Protein AF-0000000069553381 (afdb_homodimer)

Radius of gyration: 16.58 Å; Cα contacts (8 Å, |Δi|>4): 163; chains: 2; bounding box: 38×46×50 Å

Structure (mmCIF, N/CA/C/O backbone):
data_AF-0000000069553381-model_v1
#
loop_
_entity.id
_entity.type
_entity.pdbx_description
1 polymer 'Uncharacterized protein'
#
loop_
_atom_site.group_PDB
_atom_site.id
_atom_site.type_symbol
_atom_site.label_atom_id
_atom_site.label_alt_id
_atom_site.label_comp_id
_atom_site.label_asym_id
_atom_site.label_entity_id
_atom_site.label_seq_id
_atom_site.pdbx_PDB_ins_code
_atom_site.Cartn_x
_atom_site.Cartn_y
_atom_site.Cartn_z
_atom_site.occupancy
_atom_site.B_iso_or_equiv
_atom_site.auth_seq_id
_atom_site.auth_comp_id
_atom_site.auth_asym_id
_atom_site.auth_atom_id
_atom_site.pdbx_PDB_model_num
ATOM 1 N N . MET A 1 1 ? -12.586 -3.566 2.92 1 77.94 1 MET A N 1
ATOM 2 C CA . MET A 1 1 ? -12.211 -2.396 3.713 1 77.94 1 MET A CA 1
ATOM 3 C C . MET A 1 1 ? -10.711 -2.359 3.957 1 77.94 1 MET A C 1
ATOM 5 O O . MET A 1 1 ? -10.078 -3.402 4.113 1 77.94 1 MET A O 1
ATOM 9 N N . PHE A 1 2 ? -10.125 -1.069 3.791 1 88.5 2 PHE A N 1
ATOM 10 C CA . PHE A 1 2 ? -8.703 -0.924 4.074 1 88.5 2 PHE A CA 1
ATOM 11 C C . PHE A 1 2 ? -8.484 -0.334 5.461 1 88.5 2 PHE A C 1
ATOM 13 O O . PHE A 1 2 ? -9.109 0.667 5.82 1 88.5 2 PHE A O 1
ATOM 20 N N . THR A 1 3 ? -7.699 -0.969 6.285 1 87.69 3 THR A N 1
ATOM 21 C CA . THR A 1 3 ? -7.379 -0.487 7.621 1 87.69 3 THR A CA 1
ATOM 22 C C . THR A 1 3 ? -6.422 0.702 7.551 1 87.69 3 THR A C 1
ATOM 24 O O . THR A 1 3 ? -5.855 0.988 6.496 1 87.69 3 THR A O 1
ATOM 27 N N . LYS A 1 4 ? -6.25 1.366 8.688 1 89.25 4 LYS A N 1
ATOM 28 C CA . LYS A 1 4 ? -5.25 2.428 8.781 1 89.25 4 LYS A CA 1
ATOM 29 C C . LYS A 1 4 ? -3.859 1.9 8.445 1 89.25 4 LYS A C 1
ATOM 31 O O . LYS A 1 4 ? -3.072 2.584 7.785 1 89.25 4 LYS A O 1
ATOM 36 N N . GLY A 1 5 ? -3.623 0.657 8.961 1 90.25 5 GLY A N 1
ATOM 37 C CA . GLY A 1 5 ? -2.338 0.04 8.664 1 90.25 5 GLY A CA 1
ATOM 38 C C . GLY A 1 5 ? -2.104 -0.171 7.184 1 90.25 5 GLY A C 1
ATOM 39 O O . GLY A 1 5 ? -0.996 0.044 6.688 1 90.25 5 GLY A O 1
ATOM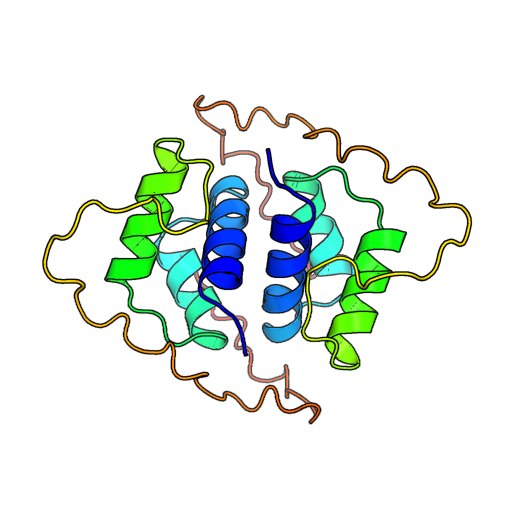 40 N N . ASN A 1 6 ? -3.158 -0.551 6.488 1 91.94 6 ASN A N 1
ATOM 41 C CA . ASN A 1 6 ? -3.062 -0.714 5.043 1 91.94 6 ASN A CA 1
ATOM 42 C C . ASN A 1 6 ? -2.736 0.605 4.352 1 91.94 6 ASN A C 1
ATOM 44 O O . ASN A 1 6 ? -1.869 0.655 3.477 1 91.94 6 ASN A O 1
ATOM 48 N N . GLN A 1 7 ? -3.471 1.578 4.766 1 94.19 7 GLN A N 1
ATOM 49 C CA . GLN A 1 7 ? -3.314 2.889 4.145 1 94.19 7 GLN A CA 1
ATOM 50 C C . GLN A 1 7 ? -1.919 3.453 4.391 1 94.19 7 GLN A C 1
ATOM 52 O O . GLN A 1 7 ? -1.271 3.947 3.467 1 94.19 7 GLN A O 1
ATOM 57 N N . ARG A 1 8 ? -1.507 3.32 5.613 1 94.69 8 ARG A N 1
ATOM 58 C CA . ARG A 1 8 ? -0.188 3.836 5.965 1 94.69 8 ARG A CA 1
ATOM 59 C C . ARG A 1 8 ? 0.912 3.066 5.242 1 94.69 8 ARG A C 1
ATOM 61 O O . ARG A 1 8 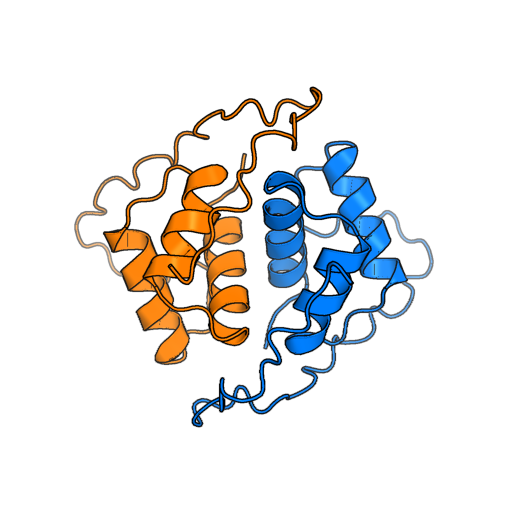? 1.904 3.652 4.805 1 94.69 8 ARG A O 1
ATOM 68 N N . SER A 1 9 ? 0.735 1.768 5.16 1 94 9 SER A N 1
ATOM 69 C CA . SER A 1 9 ? 1.688 0.951 4.418 1 94 9 SER A CA 1
ATOM 70 C C . SER A 1 9 ? 1.748 1.369 2.951 1 94 9 SER A C 1
ATOM 72 O O . SER A 1 9 ? 2.83 1.452 2.367 1 94 9 SER A O 1
ATOM 74 N N . TRP A 1 10 ? 0.612 1.633 2.396 1 95.94 10 TRP A N 1
ATOM 75 C CA . TRP A 1 10 ? 0.54 2.076 1.009 1 95.94 10 TRP A CA 1
ATOM 76 C C . TRP A 1 10 ? 1.254 3.412 0.826 1 95.94 10 TRP A C 1
ATOM 78 O O . TRP A 1 10 ? 2.09 3.559 -0.07 1 95.94 10 TRP A O 1
ATOM 88 N N . ILE A 1 11 ? 1.019 4.344 1.692 1 97.06 11 ILE A N 1
ATOM 89 C CA . ILE A 1 11 ? 1.658 5.652 1.634 1 97.06 11 ILE A CA 1
ATOM 90 C C . ILE A 1 11 ? 3.172 5.496 1.743 1 97.06 11 ILE A C 1
ATOM 92 O O . ILE A 1 11 ? 3.926 6.137 1.008 1 97.06 11 ILE A O 1
ATOM 96 N N . LYS A 1 12 ? 3.574 4.637 2.605 1 95.88 12 LYS A N 1
ATOM 97 C CA . LYS A 1 12 ? 4.996 4.414 2.84 1 95.88 12 LYS A CA 1
ATOM 98 C C . LYS A 1 12 ? 5.707 3.998 1.556 1 95.88 12 LYS A C 1
ATOM 100 O O . LYS A 1 12 ? 6.762 4.535 1.221 1 95.88 12 LYS A O 1
ATOM 105 N N . ILE A 1 13 ? 5.09 3.131 0.841 1 95 13 ILE A N 1
ATOM 106 C CA . ILE A 1 13 ? 5.699 2.627 -0.384 1 95 13 ILE A CA 1
ATOM 107 C C . ILE A 1 13 ? 5.594 3.68 -1.484 1 95 13 ILE A C 1
ATOM 109 O O . ILE A 1 13 ? 6.539 3.881 -2.252 1 95 13 ILE A O 1
ATOM 113 N N . GLU A 1 14 ? 4.484 4.387 -1.589 1 96.06 14 GLU A N 1
ATOM 114 C CA . GLU A 1 14 ? 4.316 5.414 -2.613 1 96.06 14 GLU A CA 1
ATOM 115 C C . GLU A 1 14 ? 5.332 6.535 -2.443 1 96.06 14 GLU A C 1
ATOM 117 O O . GLU A 1 14 ? 5.844 7.074 -3.43 1 96.06 14 GLU A O 1
ATOM 122 N N . VAL A 1 15 ? 5.605 6.871 -1.215 1 94.75 15 VAL A N 1
ATOM 123 C CA . VAL A 1 15 ? 6.605 7.898 -0.945 1 94.75 15 VAL A CA 1
ATOM 124 C C . VAL A 1 15 ? 7.98 7.406 -1.392 1 94.75 15 VAL A C 1
ATOM 126 O O . VAL A 1 15 ? 8.758 8.164 -1.982 1 94.75 15 VAL A O 1
ATOM 129 N N . ALA A 1 16 ? 8.195 6.168 -1.126 1 92.12 16 ALA A N 1
ATOM 130 C CA . ALA A 1 16 ? 9.461 5.578 -1.569 1 92.12 16 ALA A CA 1
ATOM 131 C C . ALA A 1 16 ? 9.539 5.527 -3.092 1 92.12 16 ALA A C 1
ATOM 133 O O . ALA A 1 16 ? 10.625 5.539 -3.666 1 92.12 16 ALA A O 1
ATOM 134 N N . LEU A 1 17 ? 8.438 5.488 -3.764 1 90.81 17 LEU A N 1
ATOM 135 C CA . LEU A 1 17 ? 8.352 5.492 -5.219 1 90.81 17 LEU A CA 1
ATOM 136 C C . LEU A 1 17 ? 8.328 6.922 -5.758 1 90.81 17 LEU A C 1
ATOM 138 O O . LEU A 1 17 ? 8.031 7.141 -6.934 1 90.81 17 LEU A O 1
ATOM 142 N N . CYS A 1 18 ? 8.5 7.93 -4.906 1 89.31 18 CYS A N 1
ATOM 143 C CA . CYS A 1 18 ? 8.758 9.328 -5.23 1 89.31 18 CYS A CA 1
ATOM 144 C C . CYS A 1 18 ? 7.457 10.062 -5.551 1 89.31 18 CYS A C 1
ATOM 146 O O . CYS A 1 18 ? 7.457 11.023 -6.32 1 89.31 18 CYS A O 1
ATOM 148 N N . LYS A 1 19 ? 6.383 9.523 -5.09 1 93.06 19 LYS A N 1
ATOM 149 C CA . LYS A 1 19 ? 5.137 10.273 -5.246 1 93.06 19 LYS A CA 1
ATOM 150 C C . LYS A 1 19 ? 5.051 11.406 -4.23 1 93.06 19 LYS A C 1
ATOM 152 O O . LYS A 1 19 ? 5.418 11.234 -3.066 1 93.06 19 LYS A O 1
ATOM 157 N N . ASN A 1 20 ? 4.551 12.547 -4.707 1 92.88 20 ASN A N 1
ATOM 158 C CA . ASN A 1 20 ? 4.371 13.664 -3.787 1 92.88 20 ASN A CA 1
ATOM 159 C C . ASN A 1 20 ? 3.029 13.586 -3.062 1 92.88 20 ASN A C 1
ATOM 161 O O . ASN A 1 20 ? 2.234 12.68 -3.316 1 92.88 20 ASN A O 1
ATOM 165 N N . THR A 1 21 ? 2.816 14.492 -2.143 1 95.75 21 THR A N 1
ATOM 166 C CA . THR A 1 21 ? 1.652 14.461 -1.266 1 95.75 21 THR A CA 1
ATOM 167 C C . THR A 1 21 ? 0.362 14.531 -2.076 1 95.75 21 THR A C 1
ATOM 169 O O . THR A 1 21 ? -0.572 13.758 -1.837 1 95.75 21 THR A O 1
ATOM 172 N N . SER A 1 22 ? 0.295 15.422 -3.045 1 95.25 22 SER A N 1
ATOM 173 C CA . SER A 1 22 ? -0.916 15.594 -3.842 1 95.25 22 SER A CA 1
ATOM 174 C C . SER A 1 22 ? -1.208 14.359 -4.676 1 95.25 22 SER A C 1
ATOM 176 O O . SER A 1 22 ? -2.361 13.93 -4.785 1 95.25 22 SER A O 1
ATOM 178 N N . GLU A 1 23 ? -0.219 13.758 -5.277 1 92.88 23 GLU A N 1
ATOM 179 C CA . GLU A 1 23 ? -0.372 12.523 -6.051 1 92.88 23 GLU A CA 1
ATOM 180 C C . GLU A 1 23 ? -0.88 11.383 -5.172 1 92.88 23 GLU A C 1
ATOM 182 O O . GLU A 1 23 ? -1.793 10.656 -5.562 1 92.88 23 GLU A O 1
ATOM 187 N N . CYS A 1 24 ? -0.331 11.273 -3.984 1 95.81 24 CYS A N 1
ATOM 188 C CA . CYS A 1 24 ? -0.779 10.25 -3.049 1 95.81 24 CYS A CA 1
ATOM 189 C C . CYS A 1 24 ? -2.24 10.461 -2.672 1 95.81 24 CYS A C 1
ATOM 191 O O . CYS A 1 24 ? -3.027 9.508 -2.668 1 95.81 24 CYS A O 1
ATOM 193 N N . TYR A 1 25 ? -2.584 11.742 -2.453 1 95.12 25 TYR A N 1
ATOM 194 C CA . TYR A 1 25 ? -3.936 12.039 -1.988 1 95.12 25 TYR A CA 1
ATOM 195 C C . TYR A 1 25 ? -4.965 11.703 -3.059 1 95.12 25 TYR A C 1
ATOM 197 O O . TYR A 1 25 ? -5.957 11.023 -2.785 1 95.12 25 TYR A O 1
ATOM 205 N N . TYR A 1 26 ? -4.738 12.086 -4.242 1 93.5 26 TYR A N 1
ATOM 206 C CA . TYR A 1 26 ? -5.707 11.898 -5.316 1 93.5 26 TYR A CA 1
ATOM 207 C C . TYR A 1 26 ? -5.852 10.422 -5.668 1 93.5 26 TYR A C 1
ATOM 209 O O . TYR A 1 26 ? -6.945 9.961 -6.012 1 93.5 26 TYR A O 1
ATOM 217 N N . ALA A 1 27 ? -4.797 9.703 -5.527 1 92.38 27 ALA A N 1
ATOM 218 C CA . ALA A 1 27 ? -4.867 8.273 -5.812 1 92.38 27 ALA A CA 1
ATOM 219 C C . ALA A 1 27 ? -5.586 7.523 -4.695 1 92.38 27 ALA A C 1
ATOM 221 O O . ALA A 1 27 ? -6.516 6.754 -4.949 1 92.38 27 ALA A O 1
ATOM 222 N N . LEU A 1 28 ? -5.172 7.785 -3.459 1 94.56 28 LEU A N 1
ATOM 223 C CA . LEU A 1 28 ? -5.691 7.039 -2.318 1 94.56 28 LEU A CA 1
ATOM 224 C C . LEU A 1 28 ? -7.16 7.363 -2.078 1 94.56 28 LEU A C 1
ATOM 226 O O . LEU A 1 28 ? -7.93 6.504 -1.641 1 94.56 28 LEU A O 1
ATOM 230 N N . ARG A 1 29 ? -7.609 8.57 -2.402 1 92.5 29 ARG A N 1
ATOM 231 C CA . ARG A 1 29 ? -8.977 9 -2.15 1 92.5 29 ARG A CA 1
ATOM 232 C C . ARG A 1 29 ? -9.969 8.203 -2.99 1 92.5 29 ARG A C 1
ATOM 234 O O . ARG A 1 29 ? -11.164 8.164 -2.684 1 92.5 29 ARG A O 1
ATOM 241 N N . GLU A 1 30 ? -9.469 7.582 -4.074 1 89 30 GLU A N 1
ATOM 242 C CA . GLU A 1 30 ? -10.328 6.754 -4.91 1 89 30 GLU A CA 1
ATOM 243 C C . GLU A 1 30 ? -10.711 5.457 -4.203 1 89 30 GLU A C 1
ATOM 245 O O . GLU A 1 30 ? -11.711 4.82 -4.551 1 89 30 GLU A O 1
ATOM 250 N N . ALA A 1 31 ? -9.906 5.121 -3.225 1 90.75 31 ALA A N 1
ATOM 251 C CA . ALA A 1 31 ? -10.109 3.836 -2.562 1 90.75 31 ALA A CA 1
ATOM 252 C C . ALA A 1 31 ? -10.461 4.027 -1.089 1 90.75 31 ALA A C 1
ATOM 254 O O . ALA A 1 31 ? -11.094 3.162 -0.477 1 90.75 31 ALA A O 1
ATOM 255 N N . CYS A 1 32 ? -10.07 5.168 -0.559 1 91.06 32 CYS A N 1
ATOM 256 C CA . CYS A 1 32 ? -10.219 5.379 0.877 1 91.06 32 CYS A CA 1
ATOM 257 C C . CYS A 1 32 ? -10.75 6.777 1.174 1 91.06 32 CYS A C 1
ATOM 259 O O . CYS A 1 32 ? -10.508 7.711 0.408 1 91.06 32 CYS A O 1
ATOM 261 N N . ALA A 1 33 ? -11.469 6.918 2.266 1 89.5 33 ALA A N 1
ATOM 262 C CA . ALA A 1 33 ? -11.906 8.211 2.777 1 89.5 33 ALA A CA 1
ATOM 263 C C . ALA A 1 33 ? -10.898 8.781 3.773 1 89.5 33 ALA A C 1
ATOM 265 O O . ALA A 1 33 ? -11.047 8.602 4.984 1 89.5 33 ALA A O 1
ATOM 266 N N . LEU A 1 34 ? -9.859 9.141 3.35 1 91.12 34 LEU A N 1
ATOM 267 C CA . LEU A 1 34 ? -8.82 9.711 4.195 1 91.12 34 LEU A CA 1
ATOM 268 C C . LEU A 1 34 ? -8.703 11.219 3.979 1 91.12 34 LEU A C 1
ATOM 270 O O . LEU A 1 34 ? -8.758 11.688 2.84 1 91.12 34 LEU A O 1
ATOM 274 N N . LEU A 1 35 ? -8.516 11.867 5.062 1 92.75 35 LEU A N 1
ATOM 275 C CA . LEU A 1 35 ? -8.352 13.312 4.992 1 92.75 35 LEU A CA 1
ATOM 276 C C . LEU A 1 35 ? -6.961 13.672 4.465 1 92.75 35 LEU A C 1
ATOM 278 O O . LEU A 1 35 ? -5.977 13.008 4.789 1 92.75 35 LEU A O 1
ATOM 282 N N . TYR A 1 36 ? -6.941 14.797 3.725 1 92.62 36 TYR A N 1
ATOM 283 C CA . TYR A 1 36 ? -5.68 15.281 3.174 1 92.62 36 TYR A CA 1
ATOM 284 C C . TYR A 1 36 ? -4.66 15.523 4.277 1 92.62 36 TYR A C 1
ATOM 286 O O . TYR A 1 36 ? -3.492 15.148 4.145 1 92.62 36 TYR A O 1
ATOM 294 N N . ARG A 1 37 ? -5.105 16.094 5.348 1 93.88 37 ARG A N 1
ATOM 295 C CA . ARG A 1 37 ? -4.191 16.422 6.438 1 93.88 37 ARG A CA 1
ATOM 296 C C . ARG A 1 37 ? -3.564 15.172 7.031 1 93.88 37 ARG A C 1
ATOM 298 O O . ARG A 1 37 ? -2.389 15.172 7.402 1 93.88 37 ARG A O 1
ATOM 305 N N . THR A 1 38 ? -4.355 14.18 7.219 1 93.5 38 THR A N 1
ATOM 306 C CA . THR A 1 38 ? -3.863 12.922 7.758 1 93.5 38 THR A CA 1
ATOM 307 C C . THR A 1 38 ? -2.85 12.281 6.812 1 93.5 38 THR A C 1
ATOM 309 O O . THR A 1 38 ? -1.79 11.828 7.246 1 93.5 38 THR A O 1
ATOM 312 N N . LEU A 1 39 ? -3.227 12.289 5.508 1 95.94 39 LEU A N 1
ATOM 313 C CA . LEU A 1 39 ? -2.305 11.758 4.508 1 95.94 39 LEU A CA 1
ATOM 314 C C . LEU A 1 39 ? -0.989 12.531 4.52 1 95.94 39 LEU A C 1
ATOM 316 O O . LEU A 1 39 ? 0.088 11.93 4.555 1 95.94 39 LEU A O 1
ATOM 320 N N . ALA A 1 40 ? -1.069 13.891 4.531 1 96.81 40 ALA A N 1
ATOM 321 C CA . ALA A 1 40 ? 0.115 14.742 4.508 1 96.81 40 ALA A CA 1
ATOM 322 C C . ALA A 1 40 ? 1.012 14.477 5.711 1 96.81 40 ALA A C 1
ATOM 324 O O . ALA A 1 40 ? 2.24 14.5 5.598 1 96.81 40 ALA A O 1
ATOM 325 N N . ARG A 1 41 ? 0.402 14.234 6.801 1 93.5 41 ARG A N 1
ATOM 326 C CA . ARG A 1 41 ? 1.152 13.938 8.016 1 93.5 41 ARG A CA 1
ATOM 327 C C . ARG A 1 41 ? 1.987 12.672 7.848 1 93.5 41 ARG A C 1
ATOM 329 O O . ARG A 1 41 ? 3.156 12.641 8.234 1 93.5 41 ARG A O 1
ATOM 336 N N . TRP A 1 42 ? 1.395 11.656 7.285 1 94.5 42 TRP A N 1
ATOM 337 C CA . TRP A 1 42 ? 2.105 10.398 7.121 1 94.5 42 TRP A CA 1
ATOM 338 C C . TRP A 1 42 ? 3.193 10.516 6.059 1 94.5 42 TRP A C 1
ATOM 340 O O . TRP A 1 42 ? 4.273 9.938 6.199 1 94.5 42 TRP A O 1
ATOM 350 N N . VAL A 1 43 ? 2.947 11.25 4.93 1 94.38 43 VAL A N 1
ATOM 351 C CA . VAL A 1 43 ? 3.98 11.508 3.932 1 94.38 43 VAL A CA 1
ATOM 352 C C . VAL A 1 43 ? 5.188 12.164 4.598 1 94.38 43 VAL A C 1
ATOM 354 O O . VAL A 1 43 ? 6.324 11.719 4.414 1 94.38 43 VAL A O 1
ATOM 357 N N . LYS A 1 44 ? 4.91 13.188 5.395 1 94.38 44 LYS A N 1
ATOM 358 C CA . LYS A 1 44 ? 5.996 13.867 6.105 1 94.38 44 LYS A CA 1
ATOM 359 C C . LYS A 1 44 ? 6.723 12.898 7.035 1 94.38 44 LYS A C 1
ATOM 361 O O . LYS A 1 44 ? 7.957 12.898 7.094 1 94.38 44 LYS A O 1
ATOM 366 N N . ALA A 1 45 ? 5.957 12.086 7.75 1 93 45 ALA A N 1
ATOM 367 C CA . ALA A 1 45 ? 6.539 11.133 8.695 1 93 45 ALA A CA 1
ATOM 368 C C . ALA A 1 45 ? 7.461 10.148 7.977 1 93 45 ALA A C 1
ATOM 370 O O . ALA A 1 45 ? 8.547 9.836 8.469 1 93 45 ALA A O 1
ATOM 371 N N . PHE A 1 46 ? 7.09 9.695 6.832 1 92.81 46 PHE A N 1
ATOM 372 C CA . PHE A 1 46 ? 7.891 8.703 6.129 1 92.81 46 PHE A CA 1
ATOM 373 C C . PHE A 1 46 ? 9.078 9.352 5.43 1 92.81 46 PHE A C 1
ATOM 375 O O . PHE A 1 46 ? 10.141 8.742 5.293 1 92.81 46 PHE A O 1
ATOM 382 N N . ILE A 1 47 ? 8.961 10.602 5.039 1 89.56 47 ILE A N 1
ATOM 383 C CA . ILE A 1 47 ? 10.078 11.336 4.457 1 89.56 47 ILE A CA 1
ATOM 384 C C . ILE A 1 47 ? 11.156 11.555 5.512 1 89.56 47 ILE A C 1
ATOM 386 O O . ILE A 1 47 ? 12.352 11.406 5.223 1 89.56 47 ILE A O 1
ATOM 390 N N . VAL A 1 48 ? 10.703 11.828 6.707 1 89.69 48 VAL A N 1
ATOM 391 C CA . VAL A 1 48 ? 11.656 12.102 7.777 1 89.69 48 VAL A CA 1
ATOM 392 C C . VAL A 1 48 ? 12.242 10.789 8.289 1 89.69 48 VAL A C 1
ATOM 394 O O . VAL A 1 48 ? 13.312 10.781 8.914 1 89.69 48 VAL A O 1
ATOM 397 N N . GLY A 1 49 ? 11.555 9.656 8.039 1 84.94 49 GLY A N 1
ATOM 398 C CA . GLY A 1 49 ? 12.219 8.383 8.289 1 84.94 49 GLY A CA 1
ATOM 399 C C . GLY A 1 49 ? 11.461 7.504 9.266 1 84.94 49 GLY A C 1
ATOM 400 O O . GLY A 1 49 ? 12.031 6.586 9.859 1 84.94 49 GLY A O 1
ATOM 401 N N . ARG A 1 50 ? 10.234 7.844 9.57 1 82.88 50 ARG A N 1
ATOM 402 C CA . ARG A 1 50 ? 9.445 6.949 10.406 1 82.88 50 ARG A CA 1
ATOM 403 C C . ARG A 1 50 ? 9.273 5.586 9.742 1 82.88 50 ARG A C 1
ATOM 405 O O . ARG A 1 50 ? 8.93 5.5 8.562 1 82.88 50 ARG A O 1
ATOM 412 N N . ASN A 1 51 ? 9.445 4.484 10.438 1 78.12 51 ASN A N 1
ATOM 413 C CA . ASN A 1 51 ? 9.422 3.145 9.859 1 78.12 51 ASN A CA 1
ATOM 414 C C . ASN A 1 51 ? 8.188 2.363 10.289 1 78.12 51 ASN A C 1
ATOM 416 O O . ASN A 1 51 ? 7.812 1.383 9.641 1 78.12 51 ASN A O 1
ATOM 420 N N . GLU A 1 52 ? 7.578 2.871 11.391 1 80.06 52 GLU A N 1
ATOM 421 C CA . GLU A 1 52 ? 6.414 2.156 11.906 1 80.06 52 GLU A CA 1
ATOM 422 C C . GLU A 1 52 ? 5.125 2.672 11.273 1 80.06 52 GLU A C 1
ATOM 424 O O . GLU A 1 52 ? 4.957 3.879 11.094 1 80.06 52 GLU A O 1
ATOM 429 N N . THR A 1 53 ? 4.402 1.773 10.875 1 76.25 53 THR A N 1
ATOM 430 C CA . THR A 1 53 ? 3.094 2.115 10.328 1 76.25 53 THR A CA 1
ATOM 431 C C . THR A 1 53 ? 2.029 2.084 11.422 1 76.25 53 THR A C 1
ATOM 433 O O . THR A 1 53 ? 0.905 2.547 11.219 1 76.25 53 THR A O 1
ATOM 436 N N . ALA A 1 54 ? 2.488 1.326 12.477 1 67.81 54 ALA A N 1
ATOM 437 C CA . ALA A 1 54 ? 1.548 1.221 13.586 1 67.81 54 ALA A CA 1
ATOM 438 C C . ALA A 1 54 ? 1.486 2.523 14.383 1 67.81 54 ALA A C 1
ATOM 440 O O . ALA A 1 54 ? 2.414 3.334 14.328 1 67.81 54 ALA A O 1
ATOM 441 N N . ASP A 1 55 ? 0.257 2.779 14.883 1 59.56 55 ASP A N 1
ATOM 442 C CA . ASP A 1 55 ? 0.102 3.957 15.734 1 59.56 55 ASP A CA 1
ATOM 443 C C . ASP A 1 55 ? 1.148 3.975 16.844 1 59.56 55 ASP A C 1
ATOM 445 O O . ASP A 1 55 ? 1.478 2.93 17.406 1 59.56 55 ASP A O 1
ATOM 449 N N . SER A 1 56 ? 2.129 4.629 16.688 1 51.59 56 SER A N 1
ATOM 450 C CA . SER A 1 56 ? 3.006 4.762 17.844 1 51.59 56 SER A CA 1
ATOM 451 C C . SER A 1 56 ? 2.201 4.844 19.141 1 51.59 56 SER A C 1
ATOM 453 O O . SER A 1 56 ? 1.046 5.27 19.125 1 51.59 56 SER A O 1
ATOM 455 N N . HIS A 1 57 ? 2.676 4.023 20.203 1 46.5 57 HIS A N 1
ATOM 456 C CA . HIS A 1 57 ? 2.156 4.305 21.547 1 46.5 57 HIS A CA 1
ATOM 457 C C . HIS A 1 57 ? 1.984 5.801 21.766 1 46.5 57 HIS A C 1
ATOM 459 O O . HIS A 1 57 ? 2.969 6.543 21.828 1 46.5 57 HIS A O 1
ATOM 465 N N . ARG A 1 58 ? 1.184 6.445 20.922 1 43.81 58 ARG A N 1
ATOM 466 C CA . ARG A 1 58 ? 0.99 7.84 21.297 1 43.81 58 ARG A CA 1
ATOM 467 C C . ARG A 1 58 ? 0.795 7.98 22.812 1 43.81 58 ARG A C 1
ATOM 469 O O . ARG A 1 58 ? 0.28 7.07 23.453 1 43.81 58 ARG A O 1
ATOM 476 N N . ILE A 1 59 ? 1.549 8.562 23.531 1 40.81 59 ILE A N 1
ATOM 477 C CA . ILE A 1 59 ? 1.101 9.188 24.781 1 40.81 59 ILE A CA 1
ATOM 478 C C . ILE A 1 59 ? -0.256 9.852 24.562 1 40.81 59 ILE A C 1
ATOM 480 O O . ILE A 1 59 ? -0.537 10.367 23.469 1 40.81 59 ILE A O 1
ATOM 484 N N . SER A 1 60 ? -1.395 9.914 25.531 1 37.5 60 SER A N 1
ATOM 485 C CA . SER A 1 60 ? -2.771 10.297 25.828 1 37.5 60 SER A CA 1
ATOM 486 C C . SER A 1 60 ? -3.111 11.656 25.203 1 37.5 60 SER A C 1
ATOM 488 O O . SER A 1 60 ? -4.035 12.336 25.656 1 37.5 60 SER A O 1
ATOM 490 N N . ARG A 1 61 ? -2.504 12.516 24.422 1 42.66 61 ARG A N 1
ATOM 491 C CA . ARG A 1 61 ? -3.396 13.648 24.203 1 42.66 61 ARG A CA 1
ATOM 492 C C . ARG A 1 61 ? -4.711 13.195 23.578 1 42.66 61 ARG A C 1
ATOM 494 O O . ARG A 1 61 ? -4.777 12.125 22.969 1 42.66 61 ARG A O 1
ATOM 501 N N . PRO A 1 62 ? -5.855 14.234 23.5 1 41.41 62 PRO A N 1
ATOM 502 C CA . PRO A 1 62 ? -7.215 13.914 23.078 1 41.41 62 PRO A CA 1
ATOM 503 C C . PRO A 1 62 ? -7.258 13.297 21.672 1 41.41 62 PRO A C 1
ATOM 505 O O . PRO A 1 62 ? -6.531 13.734 20.781 1 41.41 62 PRO A O 1
ATOM 508 N N . SER A 1 63 ? -7.227 12.086 21.594 1 42.72 63 SER A N 1
ATOM 509 C CA . SER A 1 63 ? -7.379 11.32 20.359 1 42.72 63 SER A CA 1
ATOM 510 C C . SER A 1 63 ? -8.383 11.977 19.422 1 42.72 63 SER A C 1
ATOM 512 O O . SER A 1 63 ? -9.516 12.258 19.812 1 42.72 63 SER A O 1
ATOM 514 N N . ILE A 1 64 ? -8.008 12.938 18.656 1 37.88 64 ILE A N 1
ATOM 515 C CA . ILE A 1 64 ? -9.016 13.305 17.672 1 37.88 64 ILE A CA 1
ATOM 516 C C . ILE A 1 64 ? -9.633 12.047 17.062 1 37.88 64 ILE A C 1
ATOM 518 O O . ILE A 1 64 ? -8.922 11.094 16.75 1 37.88 64 ILE A O 1
ATOM 522 N N . PRO A 1 65 ? -10.969 11.914 17.234 1 39.53 65 PRO A N 1
ATOM 523 C CA . PRO A 1 65 ? -11.672 10.734 16.719 1 39.53 65 PRO A CA 1
ATOM 524 C C . PRO A 1 65 ? -11.172 10.305 15.344 1 39.53 65 PRO A C 1
ATOM 526 O O . PRO A 1 65 ? -10.969 11.148 14.469 1 39.53 65 PRO A O 1
ATOM 529 N N . GLN A 1 66 ? -10.25 9.406 15.289 1 40.22 66 GLN A N 1
ATOM 530 C CA . GLN A 1 66 ? -9.938 8.789 14 1 40.22 66 GLN A CA 1
ATOM 531 C C . GLN A 1 66 ? -11.195 8.555 13.18 1 40.22 66 GLN A C 1
ATOM 533 O O . GLN A 1 66 ? -12.156 7.941 13.656 1 40.22 66 GLN A O 1
ATOM 538 N N . HIS A 1 67 ? -11.656 9.555 12.453 1 41.16 67 HIS A N 1
ATOM 539 C CA . HIS A 1 67 ? -12.805 9.297 11.594 1 41.16 67 HIS A CA 1
ATOM 540 C C . HIS A 1 67 ? -12.68 7.945 10.898 1 41.16 67 HIS A C 1
ATOM 542 O O . HIS A 1 67 ? -11.578 7.539 10.516 1 41.16 67 HIS A O 1
ATOM 548 N N . GLN A 1 68 ? -13.438 7.062 11.406 1 41.16 68 GLN A N 1
ATOM 549 C CA . GLN A 1 68 ? -13.586 5.789 10.703 1 41.16 68 GLN A CA 1
ATOM 550 C C . GLN A 1 68 ? -13.547 5.984 9.195 1 41.16 68 GLN A C 1
ATOM 552 O O . GLN A 1 68 ? -14.234 6.852 8.656 1 41.16 68 GLN A O 1
ATOM 557 N N . ILE A 1 69 ? -12.367 5.82 8.586 1 41.25 69 ILE A N 1
ATOM 558 C CA . ILE A 1 69 ? -12.266 5.801 7.133 1 41.25 69 ILE A CA 1
ATOM 559 C C . ILE A 1 69 ? -13.492 5.121 6.539 1 41.25 69 ILE A C 1
ATOM 561 O O . ILE A 1 69 ? -13.758 3.949 6.816 1 41.25 69 ILE A O 1
ATOM 565 N N . HIS A 1 70 ? -14.617 5.84 6.555 1 41.28 70 HIS A N 1
ATOM 566 C CA . HIS A 1 70 ? -15.734 5.285 5.797 1 41.28 70 HIS A CA 1
ATOM 567 C C . HIS A 1 70 ? -15.281 4.824 4.414 1 41.28 70 HIS A C 1
ATOM 569 O O . HIS A 1 70 ? -14.445 5.477 3.779 1 41.28 70 HIS A O 1
ATOM 575 N N . ILE A 1 71 ? -15.203 3.5 4.305 1 39.06 71 ILE A N 1
ATOM 576 C CA . ILE A 1 71 ? -15.016 2.869 3.004 1 39.06 71 ILE A CA 1
ATOM 577 C C . ILE A 1 71 ? -15.75 3.666 1.932 1 39.06 71 ILE A C 1
ATOM 579 O O . ILE A 1 71 ? -16.984 3.787 1.974 1 39.06 71 ILE A O 1
ATOM 583 N N . ILE A 1 72 ? -15.328 4.871 1.688 1 43.03 72 ILE A N 1
ATOM 584 C CA . ILE A 1 72 ? -15.984 5.348 0.474 1 43.03 72 ILE A CA 1
ATOM 585 C C . ILE A 1 72 ? -16.234 4.176 -0.474 1 43.03 72 ILE A C 1
ATOM 587 O O . ILE A 1 72 ? -15.281 3.523 -0.923 1 43.03 72 ILE A O 1
ATOM 591 N N . MET A 1 73 ? -17.219 3.4 -0.089 1 36.25 73 MET A N 1
ATOM 592 C CA . MET A 1 73 ? -17.656 2.297 -0.937 1 36.25 73 MET A CA 1
ATOM 593 C C . MET A 1 73 ? -17.531 2.658 -2.412 1 36.25 73 MET A C 1
ATOM 595 O O . MET A 1 73 ? -18.438 3.271 -2.986 1 36.25 73 MET A O 1
ATOM 599 N N . SER A 1 74 ? -16.656 3.422 -2.867 1 37.75 74 SER A N 1
ATOM 600 C CA . SER A 1 74 ? -16.75 3.021 -4.266 1 37.75 74 SER A CA 1
ATOM 601 C C . SER A 1 74 ? -16.875 1.508 -4.402 1 37.75 74 SER A C 1
ATOM 603 O O . SER A 1 74 ? -16.312 0.756 -3.604 1 37.75 74 SER A O 1
ATOM 605 N N . PRO A 1 75 ? -18.047 0.973 -4.781 1 37.03 75 PRO A N 1
ATOM 606 C CA . PRO A 1 75 ? -18.359 -0.46 -4.816 1 37.03 75 PRO A CA 1
ATOM 607 C C . PRO A 1 75 ? -17.109 -1.32 -5.031 1 37.03 75 PRO A C 1
ATOM 609 O O . PRO A 1 75 ? -16.625 -1.431 -6.156 1 37.03 75 PRO A O 1
ATOM 612 N N . PHE A 1 76 ? -16.188 -1.228 -4.371 1 39.59 76 PHE A N 1
ATOM 613 C CA . PHE A 1 76 ? -15.25 -2.342 -4.449 1 39.59 76 PHE A CA 1
ATOM 614 C C . PHE A 1 76 ? -15.938 -3.656 -4.113 1 39.59 76 PHE A C 1
ATOM 616 O O . PHE A 1 76 ? -15.297 -4.598 -3.639 1 39.59 76 PHE A O 1
ATOM 623 N N . HIS A 1 77 ? -17.266 -3.75 -3.943 1 36.06 77 HIS A N 1
ATOM 624 C CA . HIS A 1 77 ? -17.875 -5.066 -3.801 1 36.06 77 HIS A CA 1
ATOM 625 C C . HIS A 1 77 ? -17.094 -6.125 -4.574 1 36.06 77 HIS A C 1
ATOM 627 O O . HIS A 1 77 ? -16.406 -5.809 -5.555 1 36.06 77 HIS A O 1
ATOM 633 N N . THR A 1 78 ? -16.891 -7.371 -4.09 1 39.06 78 THR A N 1
ATOM 634 C CA . THR A 1 78 ? -16.672 -8.492 -5 1 39.06 78 THR A CA 1
ATOM 635 C C . THR A 1 78 ? -17.219 -8.172 -6.387 1 39.06 78 THR A C 1
ATOM 637 O O . THR A 1 78 ? -17.297 -9.047 -7.25 1 39.06 78 THR A O 1
ATOM 640 N N . SER A 1 79 ? -18.203 -7.258 -6.586 1 39.25 79 SER A N 1
ATOM 641 C CA . SER A 1 79 ? -18.734 -6.938 -7.906 1 39.25 79 SER A CA 1
ATOM 642 C C . SER A 1 79 ? -17.688 -6.254 -8.773 1 39.25 79 SER A C 1
ATOM 644 O O . SER A 1 79 ? -16.703 -5.715 -8.258 1 39.25 79 SER A O 1
ATOM 646 N N . SER A 1 80 ? -17.812 -6.16 -10.141 1 43.16 80 SER A N 1
ATOM 647 C CA . SER A 1 80 ? -17.078 -5.676 -11.305 1 43.16 80 SER A CA 1
ATOM 648 C C . SER A 1 80 ? -16.609 -4.238 -11.102 1 43.16 80 SER A C 1
ATOM 650 O O . SER A 1 80 ? -17.422 -3.314 -11.055 1 43.16 80 SER A O 1
ATOM 652 N N . VAL A 1 81 ? -15.844 -3.971 -10.062 1 45.84 81 VAL A N 1
ATOM 653 C CA . VAL A 1 81 ? -15.25 -2.641 -10.109 1 45.84 81 VAL A CA 1
ATOM 654 C C . VAL A 1 81 ? -15.047 -2.223 -11.562 1 45.84 81 VAL A C 1
ATOM 656 O O . VAL A 1 81 ? -14.508 -2.988 -12.367 1 45.84 81 VAL A O 1
ATOM 659 N N . ASP A 1 82 ? -15.914 -1.408 -12.047 1 52.38 82 ASP A N 1
ATOM 660 C CA . ASP A 1 82 ? -15.719 -0.827 -13.367 1 52.38 82 ASP A CA 1
ATOM 661 C C . ASP A 1 82 ? -14.461 0.035 -13.414 1 52.38 82 ASP A C 1
ATOM 663 O O . ASP A 1 82 ? -14.453 1.158 -12.906 1 52.38 82 ASP A O 1
ATOM 667 N N . CYS A 1 83 ? -13.469 -0.673 -13.492 1 53.38 83 CYS A N 1
ATOM 668 C CA . CYS A 1 83 ? -12.195 0.016 -13.672 1 53.38 83 CYS A CA 1
ATOM 669 C C . CYS A 1 83 ? -12.273 1.021 -14.82 1 53.38 83 CYS A C 1
ATOM 671 O O . CYS A 1 83 ? -11.289 1.689 -15.133 1 53.38 83 CYS A O 1
ATOM 673 N N . SER A 1 84 ? -13.414 1.085 -15.422 1 52.94 84 SER A N 1
ATOM 674 C CA . SER A 1 84 ? -13.547 2.045 -16.516 1 52.94 84 SER A CA 1
ATOM 675 C C . SER A 1 84 ? -13.445 3.479 -16 1 52.94 84 SER A C 1
ATOM 677 O O . SER A 1 84 ? -13.07 4.383 -16.75 1 52.94 84 SER A O 1
ATOM 679 N N . GLY A 1 85 ? -13.898 3.676 -14.82 1 44.88 85 GLY A N 1
ATOM 680 C CA . GLY A 1 85 ? -13.969 5.023 -14.273 1 44.88 85 GLY A CA 1
ATO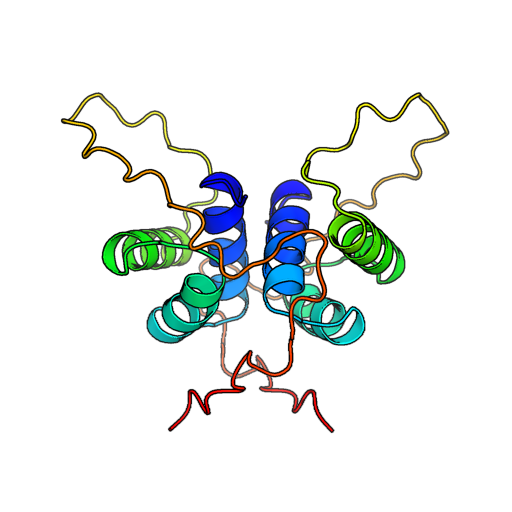M 681 C C . GLY A 1 85 ? -12.68 5.477 -13.617 1 44.88 85 GLY A C 1
ATOM 682 O O . GLY A 1 85 ? -12.594 6.602 -13.117 1 44.88 85 GLY A O 1
ATOM 683 N N . ILE A 1 86 ? -11.945 4.516 -13.25 1 45.12 86 ILE A N 1
ATOM 684 C CA . ILE A 1 86 ? -10.719 5.051 -12.68 1 45.12 86 ILE A CA 1
ATOM 685 C C . ILE A 1 86 ? -10.062 6.016 -13.664 1 45.12 86 ILE A C 1
ATOM 687 O O . ILE A 1 86 ? -9.711 5.629 -14.781 1 45.12 86 ILE A O 1
ATOM 691 N N . ILE A 1 87 ? -10.672 7.148 -13.883 1 37.31 87 ILE A N 1
ATOM 692 C CA . ILE A 1 87 ? -10.164 8.234 -14.719 1 37.31 87 ILE A CA 1
ATOM 693 C C . ILE A 1 87 ? -8.648 8.336 -14.578 1 37.31 87 ILE A C 1
ATOM 695 O O . ILE A 1 87 ? -8.133 8.5 -13.469 1 37.31 87 ILE A O 1
ATOM 699 N N . ARG A 1 88 ? -7.879 7.633 -15.438 1 37.62 88 ARG A N 1
ATOM 700 C CA . ARG A 1 88 ? -6.527 8.133 -15.672 1 37.62 88 ARG A CA 1
ATOM 701 C C . ARG A 1 88 ? -6.477 9.648 -15.539 1 37.62 88 ARG A C 1
ATOM 703 O O . ARG A 1 88 ? -6.828 10.375 -16.469 1 37.62 88 ARG A O 1
ATOM 710 N N . ARG A 1 89 ? -7.047 10.32 -14.555 1 33.56 89 ARG A N 1
ATOM 711 C CA . ARG A 1 89 ? -6.828 11.758 -14.5 1 33.56 89 ARG A CA 1
ATOM 712 C C . ARG A 1 89 ? -5.348 12.102 -14.656 1 33.56 89 ARG A C 1
ATOM 714 O O . ARG A 1 89 ? -4.496 11.453 -14.039 1 33.56 89 ARG A O 1
ATOM 721 N N . SER A 1 90 ? -4.969 12.719 -15.875 1 32.25 90 SER A N 1
ATOM 722 C CA . SER A 1 90 ? -3.732 13.461 -16.109 1 32.25 90 SER A CA 1
ATOM 723 C C . SER A 1 90 ? -3.248 14.125 -14.82 1 32.25 90 SER A C 1
ATOM 725 O O . SER A 1 90 ? -3.883 15.055 -14.32 1 32.25 90 SER A O 1
ATOM 727 N N . TRP A 1 91 ? -2.85 13.586 -13.891 1 32.19 91 TRP A N 1
ATOM 728 C CA . TRP A 1 91 ? -2.215 14.328 -12.805 1 32.19 91 TRP A CA 1
ATOM 729 C C . TRP A 1 91 ? -1.394 15.492 -13.352 1 32.19 91 TRP A C 1
ATOM 731 O O . TRP A 1 91 ? -1.075 16.438 -12.617 1 32.19 91 TRP A O 1
ATOM 741 N N . TYR A 1 92 ? -0.36 15.258 -14.227 1 26.41 92 TYR A N 1
ATOM 742 C CA . TYR A 1 92 ? 0.451 16.422 -14.555 1 26.41 92 TYR A CA 1
ATOM 743 C C . TYR A 1 92 ? -0.385 17.484 -15.25 1 26.41 92 TYR A C 1
ATOM 745 O O . TYR A 1 92 ? 0.153 18.484 -15.75 1 26.41 92 TYR A O 1
ATOM 753 N N . ARG A 1 93 ? -1.641 17.5 -15.156 1 21.83 93 ARG A N 1
ATOM 754 C CA . ARG A 1 93 ? -1.82 18.797 -15.805 1 21.83 93 ARG A CA 1
ATOM 755 C C . ARG A 1 93 ? -1.502 19.938 -14.836 1 21.83 93 ARG A C 1
ATOM 757 O O . ARG A 1 93 ? -1.898 19.891 -13.672 1 21.83 93 ARG A O 1
ATOM 764 N N . MET B 1 1 ? 13.055 -0.221 5.121 1 77.69 1 MET B N 1
ATOM 765 C CA . MET B 1 1 ? 12.664 -1.559 4.68 1 77.69 1 MET B CA 1
ATOM 766 C C . MET B 1 1 ? 11.156 -1.736 4.746 1 77.69 1 MET B C 1
ATOM 768 O O . MET B 1 1 ? 10.5 -1.208 5.648 1 77.69 1 MET B O 1
ATOM 772 N N . PHE B 1 2 ? 10.594 -2.385 3.604 1 88.38 2 PHE B N 1
ATOM 773 C CA . PHE B 1 2 ? 9.164 -2.67 3.609 1 88.38 2 PHE B CA 1
ATOM 774 C C . PHE B 1 2 ? 8.906 -4.125 3.982 1 88.38 2 PHE B C 1
ATOM 776 O O . PHE B 1 2 ? 9.531 -5.031 3.436 1 88.38 2 PHE B O 1
ATOM 783 N N . THR B 1 3 ? 8.07 -4.363 4.961 1 87.75 3 THR B N 1
ATOM 784 C CA . THR B 1 3 ? 7.711 -5.711 5.383 1 87.75 3 THR B CA 1
ATOM 785 C C . THR B 1 3 ? 6.781 -6.367 4.367 1 87.75 3 THR B C 1
ATOM 787 O O . THR B 1 3 ? 6.254 -5.695 3.479 1 87.75 3 THR B O 1
ATOM 790 N N . LYS B 1 4 ? 6.578 -7.672 4.523 1 89.25 4 LYS B N 1
ATOM 791 C CA . LYS B 1 4 ? 5.598 -8.375 3.703 1 89.25 4 LYS B CA 1
ATOM 792 C C . LYS B 1 4 ? 4.207 -7.766 3.867 1 89.25 4 LYS B C 1
ATOM 794 O O . LYS B 1 4 ? 3.455 -7.648 2.896 1 89.25 4 LYS B O 1
ATOM 799 N N . GLY B 1 5 ? 3.924 -7.406 5.152 1 90.19 5 GLY B N 1
ATOM 800 C CA . GLY B 1 5 ? 2.641 -6.77 5.414 1 90.19 5 GLY B CA 1
ATOM 801 C C . GLY B 1 5 ? 2.457 -5.465 4.668 1 90.19 5 GLY B C 1
ATOM 802 O O . GLY B 1 5 ? 1.373 -5.18 4.156 1 90.19 5 GLY B O 1
ATOM 803 N N . ASN B 1 6 ? 3.537 -4.699 4.598 1 92 6 ASN B N 1
ATOM 804 C CA . ASN B 1 6 ? 3.492 -3.451 3.838 1 92 6 ASN B CA 1
ATOM 805 C C . ASN B 1 6 ? 3.215 -3.703 2.359 1 92 6 ASN B C 1
ATOM 807 O O . ASN B 1 6 ? 2.379 -3.029 1.756 1 92 6 ASN B O 1
ATOM 811 N N . GLN B 1 7 ? 3.943 -4.641 1.867 1 94.19 7 GLN B N 1
ATOM 812 C CA . GLN B 1 7 ? 3.836 -4.949 0.445 1 94.19 7 GLN B CA 1
ATOM 813 C C . GLN B 1 7 ? 2.443 -5.465 0.097 1 94.19 7 GLN B C 1
ATOM 815 O O . GLN B 1 7 ? 1.838 -5.02 -0.881 1 94.19 7 GLN B O 1
ATOM 820 N N . ARG B 1 8 ? 1.982 -6.336 0.933 1 94.62 8 ARG B N 1
ATOM 821 C CA . ARG B 1 8 ? 0.661 -6.91 0.691 1 94.62 8 ARG B CA 1
ATOM 822 C C . ARG B 1 8 ? -0.426 -5.848 0.821 1 94.62 8 ARG B C 1
ATOM 824 O O . ARG B 1 8 ? -1.39 -5.84 0.052 1 94.62 8 ARG B O 1
ATOM 831 N N . SER B 1 9 ? -0.268 -4.996 1.807 1 94 9 SER B N 1
ATOM 832 C CA . SER B 1 9 ? -1.209 -3.893 1.964 1 94 9 SER B CA 1
ATOM 833 C C . SER B 1 9 ? -1.207 -2.986 0.739 1 94 9 SER B C 1
ATOM 835 O O . SER B 1 9 ? -2.266 -2.555 0.277 1 94 9 SER B O 1
ATOM 837 N N . TRP B 1 10 ? -0.047 -2.729 0.24 1 96 10 TRP B N 1
ATOM 838 C CA . TRP B 1 10 ? 0.085 -1.901 -0.955 1 96 10 TRP B CA 1
ATOM 839 C C . TRP B 1 10 ? -0.595 -2.561 -2.15 1 96 10 TRP B C 1
ATOM 841 O O . TRP B 1 10 ? -1.396 -1.927 -2.844 1 96 10 TRP B O 1
ATOM 851 N N . ILE B 1 11 ? -0.375 -3.82 -2.354 1 96.94 11 ILE B N 1
ATOM 852 C CA . ILE B 1 11 ? -0.987 -4.562 -3.449 1 96.94 11 ILE B CA 1
ATOM 853 C C . ILE B 1 11 ? -2.508 -4.523 -3.314 1 96.94 11 ILE B C 1
ATOM 855 O O . ILE B 1 11 ? -3.221 -4.32 -4.301 1 96.94 11 ILE B O 1
ATOM 859 N N . LYS B 1 12 ? -2.953 -4.676 -2.131 1 95.75 12 LYS B N 1
ATOM 860 C CA . LYS B 1 12 ? -4.387 -4.699 -1.865 1 95.75 12 LYS B CA 1
ATOM 861 C C . LYS B 1 12 ? -5.055 -3.414 -2.344 1 95.75 12 LYS B C 1
ATOM 863 O O . LYS B 1 12 ? -6.09 -3.457 -3.014 1 95.75 12 LYS B O 1
ATOM 868 N N . ILE B 1 13 ? -4.43 -2.332 -2.055 1 94.94 13 ILE B N 1
ATOM 869 C CA . ILE B 1 13 ? -5.008 -1.042 -2.426 1 94.94 13 ILE B CA 1
ATOM 870 C C . ILE B 1 13 ? -4.84 -0.814 -3.926 1 94.94 13 ILE B C 1
ATOM 872 O O . ILE B 1 13 ? -5.75 -0.311 -4.59 1 94.94 13 ILE B O 1
ATOM 876 N N . GLU B 1 14 ? -3.701 -1.186 -4.512 1 96.12 14 GLU B N 1
ATOM 877 C CA . GLU B 1 14 ? -3.477 -1.004 -5.941 1 96.12 14 GLU B CA 1
ATOM 878 C C . GLU B 1 14 ? -4.48 -1.804 -6.766 1 96.12 14 GLU B C 1
ATOM 880 O O . GLU B 1 14 ? -4.949 -1.34 -7.809 1 96.12 14 GLU B O 1
ATOM 885 N N . VAL B 1 15 ? -4.789 -2.977 -6.301 1 94.69 15 VAL B N 1
ATOM 886 C CA . VAL B 1 15 ? -5.785 -3.799 -6.984 1 94.69 15 VAL B CA 1
ATOM 887 C C . VAL B 1 15 ? -7.148 -3.119 -6.914 1 94.69 15 VAL B C 1
ATOM 889 O O . VAL B 1 15 ? -7.891 -3.1 -7.898 1 94.69 15 VAL B O 1
ATOM 892 N N . ALA B 1 16 ? -7.402 -2.57 -5.781 1 92.19 16 ALA B N 1
ATOM 893 C CA . ALA B 1 16 ? -8.656 -1.835 -5.625 1 92.19 16 ALA B CA 1
ATOM 894 C C . ALA B 1 16 ? -8.68 -0.596 -6.516 1 92.19 16 ALA B C 1
ATOM 896 O O . ALA B 1 16 ? -9.75 -0.126 -6.91 1 92.19 16 ALA B O 1
ATOM 897 N N . LEU B 1 17 ? -7.551 -0.068 -6.859 1 90.88 17 LEU B N 1
ATOM 898 C CA . LEU B 1 17 ? -7.414 1.079 -7.75 1 90.88 17 LEU B CA 1
ATOM 899 C C . LEU B 1 17 ? -7.355 0.632 -9.211 1 90.88 17 LEU B C 1
ATOM 901 O O . LEU B 1 17 ? -7.008 1.421 -10.086 1 90.88 17 LEU B O 1
ATOM 905 N N . CYS B 1 18 ? -7.543 -0.659 -9.492 1 89.44 18 CYS B N 1
ATOM 906 C CA . CYS B 1 18 ? -7.762 -1.253 -10.805 1 89.44 18 CYS B CA 1
ATOM 907 C C . CYS B 1 18 ? -6.441 -1.47 -11.531 1 89.44 18 CYS B C 1
ATOM 909 O O . CYS B 1 18 ? -6.398 -1.457 -12.766 1 89.44 18 CYS B O 1
ATOM 911 N N . LYS B 1 19 ? -5.398 -1.521 -10.789 1 93.06 19 LYS B N 1
ATOM 912 C CA . LYS B 1 19 ? -4.133 -1.877 -11.43 1 93.06 19 LYS B CA 1
ATOM 913 C C . LYS B 1 19 ? -4.062 -3.377 -11.703 1 93.06 19 LYS B C 1
ATOM 915 O O . LYS B 1 19 ? -4.473 -4.188 -10.875 1 93.06 19 LYS B O 1
ATOM 920 N N . ASN B 1 20 ? -3.514 -3.701 -12.883 1 93 20 ASN B N 1
ATOM 921 C CA . ASN B 1 20 ? -3.352 -5.113 -13.203 1 93 20 ASN B CA 1
ATOM 922 C C . ASN B 1 20 ? -2.043 -5.668 -12.648 1 93 20 ASN B C 1
ATOM 924 O O . ASN B 1 20 ? -1.253 -4.93 -12.055 1 93 20 ASN B O 1
ATOM 928 N N . THR B 1 21 ? -1.848 -6.949 -12.797 1 95.88 21 THR B N 1
ATOM 929 C CA . THR B 1 21 ? -0.719 -7.648 -12.195 1 95.88 21 THR B CA 1
ATOM 930 C C . THR B 1 21 ? 0.603 -7.074 -12.695 1 95.88 21 THR B C 1
ATOM 932 O O . THR B 1 21 ? 1.512 -6.809 -11.906 1 95.88 21 THR B O 1
ATOM 935 N N . SER B 1 22 ? 0.722 -6.852 -13.992 1 95.31 22 SER B N 1
ATOM 936 C CA . SER B 1 22 ? 1.964 -6.348 -14.57 1 95.31 22 SER B CA 1
ATOM 937 C C . SER B 1 22 ? 2.268 -4.934 -14.086 1 95.31 22 SER B C 1
ATOM 939 O O . SER B 1 22 ? 3.414 -4.613 -13.773 1 95.31 22 SER B O 1
ATOM 941 N N . GLU B 1 23 ? 1.288 -4.086 -14.016 1 92.88 23 GLU B N 1
ATOM 942 C CA . GLU B 1 23 ? 1.451 -2.729 -13.508 1 92.88 23 GLU B CA 1
ATOM 943 C C . GLU B 1 23 ? 1.904 -2.736 -12.055 1 92.88 23 GLU B C 1
ATOM 945 O O . GLU B 1 23 ? 2.816 -1.998 -11.68 1 92.88 23 GLU B O 1
ATOM 950 N N . CYS B 1 24 ? 1.311 -3.594 -11.266 1 95.75 24 CYS B N 1
ATOM 951 C CA . CYS B 1 24 ? 1.706 -3.717 -9.867 1 95.75 24 CYS B CA 1
ATOM 952 C C . CYS B 1 24 ? 3.156 -4.168 -9.75 1 95.75 24 CYS B C 1
ATOM 954 O O . CYS B 1 24 ? 3.924 -3.605 -8.969 1 95.75 24 CYS B O 1
ATOM 956 N N . TYR B 1 25 ? 3.52 -5.129 -10.617 1 95.19 25 TYR B N 1
ATOM 957 C CA . TYR B 1 25 ? 4.855 -5.703 -10.523 1 95.19 25 TYR B CA 1
ATOM 958 C C . TYR B 1 25 ? 5.922 -4.672 -10.867 1 95.19 25 TYR B C 1
ATOM 9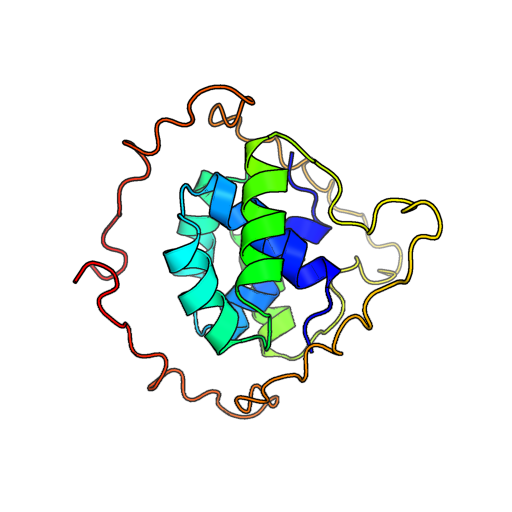60 O O . TYR B 1 25 ? 6.887 -4.492 -10.125 1 95.19 25 TYR B O 1
ATOM 968 N N . TYR B 1 26 ? 5.75 -3.963 -11.898 1 93.38 26 TYR B N 1
ATOM 969 C CA . TYR B 1 26 ? 6.754 -3.016 -12.367 1 93.38 26 TYR B CA 1
ATOM 970 C C . TYR B 1 26 ? 6.883 -1.838 -11.406 1 93.38 26 TYR B C 1
ATOM 972 O O . TYR B 1 26 ? 7.977 -1.303 -11.219 1 93.38 26 TYR B O 1
ATOM 980 N N . ALA B 1 27 ? 5.812 -1.497 -10.797 1 92.25 27 ALA B N 1
ATOM 981 C CA . ALA B 1 27 ? 5.863 -0.397 -9.836 1 92.25 27 ALA B CA 1
ATOM 982 C C . ALA B 1 27 ? 6.523 -0.838 -8.531 1 92.25 27 ALA B C 1
ATOM 984 O O . ALA B 1 27 ? 7.445 -0.182 -8.039 1 92.25 27 ALA B O 1
ATOM 985 N N . LEU B 1 28 ? 6.074 -1.962 -8.008 1 94.5 28 LEU B N 1
ATOM 986 C CA . LEU B 1 28 ? 6.539 -2.416 -6.703 1 94.5 28 LEU B CA 1
ATOM 987 C C . LEU B 1 28 ? 8.008 -2.834 -6.766 1 94.5 28 LEU B C 1
ATOM 989 O O . LEU B 1 28 ? 8.742 -2.668 -5.793 1 94.5 28 LEU B O 1
ATOM 993 N N . ARG B 1 29 ? 8.484 -3.312 -7.895 1 92.5 29 ARG B N 1
ATOM 994 C CA . ARG B 1 29 ? 9.859 -3.795 -8.039 1 92.5 29 ARG B CA 1
ATOM 995 C C . ARG B 1 29 ? 10.859 -2.658 -7.875 1 92.5 29 ARG B C 1
ATOM 997 O O . ARG B 1 29 ? 12.039 -2.896 -7.598 1 92.5 29 ARG B O 1
ATOM 1004 N N . GLU B 1 30 ? 10.391 -1.42 -8.062 1 88.62 30 GLU B N 1
ATOM 1005 C CA . GLU B 1 30 ? 11.266 -0.265 -7.887 1 88.62 30 GLU B CA 1
ATOM 1006 C C . GLU B 1 30 ? 11.586 -0.039 -6.414 1 88.62 30 GLU B C 1
ATOM 1008 O O . GLU B 1 30 ? 12.594 0.599 -6.082 1 88.62 30 GLU B O 1
ATOM 1013 N N . ALA B 1 31 ? 10.734 -0.583 -5.574 1 90.56 31 ALA B N 1
ATOM 1014 C CA . ALA B 1 31 ? 10.891 -0.325 -4.145 1 90.56 31 ALA B CA 1
ATOM 1015 C C . ALA B 1 31 ? 11.203 -1.613 -3.387 1 90.56 31 ALA B C 1
ATOM 1017 O O . ALA B 1 31 ? 11.805 -1.578 -2.312 1 90.56 31 ALA B O 1
ATOM 1018 N N . CYS B 1 32 ? 10.82 -2.738 -3.977 1 90.81 32 CYS B N 1
ATOM 1019 C CA . CYS B 1 32 ? 10.922 -4.008 -3.262 1 90.81 32 CYS B CA 1
ATOM 1020 C C . CYS B 1 32 ? 11.461 -5.102 -4.168 1 90.81 32 CYS B C 1
ATOM 1022 O O . CYS B 1 32 ? 11.266 -5.066 -5.383 1 90.81 32 CYS B O 1
ATOM 1024 N N . ALA B 1 33 ? 12.148 -6.055 -3.592 1 89.5 33 ALA B N 1
ATOM 1025 C CA . ALA B 1 33 ? 12.586 -7.262 -4.285 1 89.5 33 ALA B CA 1
ATOM 1026 C C . ALA B 1 33 ? 11.547 -8.375 -4.156 1 89.5 33 ALA B C 1
ATOM 1028 O O . ALA B 1 33 ? 11.617 -9.195 -3.234 1 89.5 33 ALA B O 1
ATOM 1029 N N . LEU B 1 34 ? 10.562 -8.273 -4.773 1 91 34 LEU B N 1
ATOM 1030 C CA . LEU B 1 34 ? 9.492 -9.266 -4.738 1 91 34 LEU B CA 1
ATOM 1031 C C . LEU B 1 34 ? 9.406 -10.016 -6.066 1 91 34 LEU B C 1
ATOM 1033 O O . LEU B 1 34 ? 9.516 -9.414 -7.133 1 91 34 LEU B O 1
ATOM 1037 N N . LEU B 1 35 ? 9.18 -11.273 -5.922 1 92.88 35 LEU B N 1
ATOM 1038 C CA . LEU B 1 35 ? 9.031 -12.102 -7.117 1 92.88 35 LEU B CA 1
ATOM 1039 C C . LEU B 1 35 ? 7.676 -11.867 -7.77 1 92.88 35 LEU B C 1
ATOM 1041 O O . 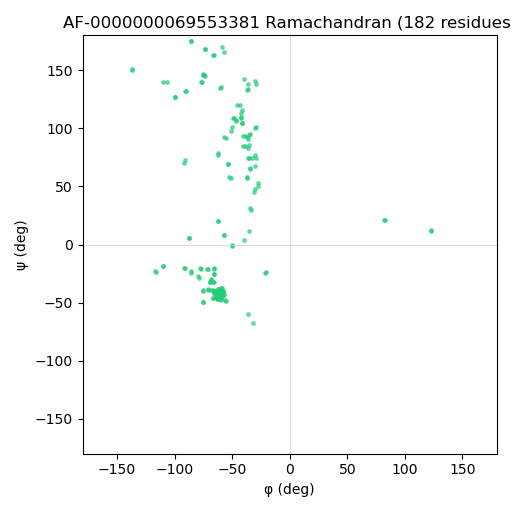LEU B 1 35 ? 6.672 -11.695 -7.078 1 92.88 35 LEU B O 1
ATOM 1045 N N . TYR B 1 36 ? 7.703 -11.961 -9.109 1 92.69 36 TYR B N 1
ATOM 1046 C CA . TYR B 1 36 ? 6.473 -11.797 -9.875 1 92.69 36 TYR B CA 1
ATOM 1047 C C . TYR B 1 36 ? 5.418 -12.797 -9.43 1 92.69 36 TYR B C 1
ATOM 1049 O O . TYR B 1 36 ? 4.25 -12.445 -9.258 1 92.69 36 TYR B O 1
ATOM 1057 N N . ARG B 1 37 ? 5.832 -14.008 -9.211 1 93.62 37 ARG B N 1
ATOM 1058 C CA . ARG B 1 37 ? 4.887 -15.055 -8.844 1 93.62 37 ARG B CA 1
ATOM 1059 C C . ARG B 1 37 ? 4.215 -14.75 -7.508 1 93.62 37 ARG B C 1
ATOM 1061 O O . ARG B 1 37 ? 3.027 -15.023 -7.328 1 93.62 37 ARG B O 1
ATOM 1068 N N . THR B 1 38 ? 4.969 -14.305 -6.578 1 93.25 38 THR B N 1
ATOM 1069 C CA . THR B 1 38 ? 4.438 -13.953 -5.266 1 93.25 38 THR B CA 1
ATOM 1070 C C . THR B 1 38 ? 3.445 -12.805 -5.379 1 93.25 38 THR B C 1
ATOM 1072 O O . THR B 1 38 ? 2.363 -12.844 -4.789 1 93.25 38 THR B O 1
ATOM 1075 N N . LEU B 1 39 ? 3.879 -11.781 -6.168 1 95.81 39 LEU B N 1
ATOM 1076 C CA . LEU B 1 39 ? 2.984 -10.648 -6.395 1 95.81 39 LEU B CA 1
ATOM 1077 C C . LEU B 1 39 ? 1.684 -11.109 -7.047 1 95.81 39 LEU B C 1
ATOM 1079 O O . LEU B 1 39 ? 0.596 -10.75 -6.59 1 95.81 39 LEU B O 1
ATOM 1083 N N . ALA B 1 40 ? 1.782 -11.938 -8.117 1 96.75 40 ALA B N 1
ATOM 1084 C CA . ALA B 1 40 ? 0.615 -12.422 -8.852 1 96.75 40 ALA B CA 1
ATOM 1085 C C . ALA B 1 40 ? -0.33 -13.195 -7.938 1 96.75 40 ALA B C 1
ATOM 1087 O O . ALA B 1 40 ? -1.552 -13.102 -8.07 1 96.75 40 ALA B O 1
ATOM 1088 N N . ARG B 1 41 ? 0.231 -13.922 -7.062 1 93.56 41 ARG B N 1
ATOM 1089 C CA . ARG B 1 41 ? -0.57 -14.688 -6.117 1 93.56 41 ARG B CA 1
ATOM 1090 C C . ARG B 1 41 ? -1.418 -13.773 -5.242 1 93.56 41 ARG B C 1
ATOM 1092 O O . ARG B 1 41 ? -2.602 -14.039 -5.02 1 93.56 41 ARG B O 1
ATOM 1099 N N . TRP B 1 42 ? -0.818 -12.711 -4.766 1 94.44 42 TRP B N 1
ATOM 1100 C CA . TRP B 1 42 ? -1.545 -11.797 -3.891 1 94.44 42 TRP B CA 1
ATOM 1101 C C . TRP B 1 42 ? -2.59 -11.008 -4.672 1 94.44 42 TRP B C 1
ATOM 1103 O O . TRP B 1 42 ? -3.684 -10.75 -4.168 1 94.44 42 TRP B O 1
ATOM 1113 N N . VAL B 1 43 ? -2.293 -10.578 -5.922 1 94.38 43 VAL B N 1
ATOM 1114 C CA . VAL B 1 43 ? -3.283 -9.922 -6.766 1 94.38 43 VAL B CA 1
ATOM 1115 C C . VAL B 1 43 ? -4.504 -10.828 -6.93 1 94.38 43 VAL B C 1
ATOM 1117 O O . VAL B 1 43 ? -5.641 -10.391 -6.73 1 94.38 43 VAL B O 1
ATOM 1120 N N . LYS B 1 44 ? -4.242 -12.086 -7.246 1 94.25 44 LYS B N 1
ATOM 1121 C CA . LYS B 1 44 ? -5.34 -13.031 -7.395 1 94.25 44 LYS B CA 1
ATOM 1122 C C . LYS B 1 44 ? -6.121 -13.172 -6.09 1 94.25 44 LYS B C 1
ATOM 1124 O O . LYS B 1 44 ? -7.355 -13.195 -6.102 1 94.25 44 LYS B O 1
ATOM 1129 N N . ALA B 1 45 ? -5.395 -13.258 -4.977 1 93 45 ALA B N 1
ATOM 1130 C CA . ALA B 1 45 ? -6.027 -13.414 -3.67 1 93 45 ALA B CA 1
ATOM 1131 C C . ALA B 1 45 ? -6.941 -12.234 -3.359 1 93 45 ALA B C 1
ATOM 1133 O O . ALA B 1 45 ? -8.047 -12.414 -2.85 1 93 45 ALA B O 1
ATOM 1134 N N . PHE B 1 46 ? -6.539 -11.047 -3.695 1 92.75 46 PHE B N 1
ATOM 1135 C CA . PHE B 1 46 ? -7.328 -9.867 -3.363 1 92.75 46 PHE B CA 1
ATOM 1136 C C . PHE B 1 46 ? -8.477 -9.688 -4.352 1 92.75 46 PHE B C 1
ATOM 1138 O O . PHE B 1 46 ? -9.539 -9.188 -3.99 1 92.75 46 PHE B O 1
ATOM 1145 N N . ILE B 1 47 ? -8.32 -10.164 -5.566 1 89.5 47 ILE B N 1
ATOM 1146 C CA . ILE B 1 47 ? -9.406 -10.125 -6.547 1 89.5 47 ILE B CA 1
ATOM 1147 C C . ILE B 1 47 ? -10.523 -11.07 -6.113 1 89.5 47 ILE B C 1
ATOM 1149 O O . ILE B 1 47 ? -11.703 -10.734 -6.219 1 89.5 47 ILE B O 1
ATOM 1153 N N . VAL B 1 48 ? -10.102 -12.188 -5.594 1 89.38 48 VAL B N 1
ATOM 1154 C CA . VAL B 1 48 ? -11.086 -13.188 -5.188 1 89.38 48 VAL B CA 1
ATOM 1155 C C . VAL B 1 48 ? -11.727 -12.773 -3.865 1 89.38 48 VAL B C 1
ATOM 1157 O O . VAL B 1 48 ? -12.812 -13.242 -3.523 1 89.38 48 VAL B O 1
ATOM 1160 N N . GLY B 1 49 ? -11.047 -11.883 -3.094 1 84.69 49 GLY B N 1
ATOM 1161 C CA . GLY B 1 49 ? -11.734 -11.289 -1.96 1 84.69 49 GLY B CA 1
ATOM 1162 C C . GLY B 1 49 ? -11.031 -11.531 -0.638 1 84.69 49 GLY B C 1
ATOM 1163 O O . GLY B 1 49 ? -11.641 -11.422 0.426 1 84.69 49 GLY B O 1
ATOM 1164 N N . ARG B 1 50 ? -9.812 -12.016 -0.667 1 82.5 50 ARG B N 1
ATOM 1165 C CA . ARG B 1 50 ? -9.07 -12.141 0.585 1 82.5 50 ARG B CA 1
ATOM 1166 C C . ARG B 1 50 ? -8.906 -10.781 1.263 1 82.5 50 ARG B C 1
ATOM 1168 O O . ARG B 1 50 ? -8.531 -9.805 0.617 1 82.5 50 ARG B O 1
ATOM 1175 N N . ASN B 1 51 ? -9.117 -10.672 2.549 1 77.44 51 ASN B N 1
ATOM 1176 C CA . ASN B 1 51 ? -9.102 -9.398 3.258 1 77.44 51 ASN B CA 1
ATOM 1177 C C . ASN B 1 51 ? -7.883 -9.281 4.176 1 77.44 51 ASN B C 1
ATOM 1179 O O . ASN B 1 51 ? -7.496 -8.172 4.562 1 77.44 51 ASN B O 1
ATOM 1183 N N . GLU B 1 52 ? -7.293 -10.477 4.469 1 79.94 52 GLU B N 1
ATOM 1184 C CA . GLU B 1 52 ? -6.16 -10.469 5.391 1 79.94 52 GLU B CA 1
ATOM 1185 C C . GLU B 1 52 ? -4.84 -10.312 4.641 1 79.94 52 GLU B C 1
ATOM 1187 O O . GLU B 1 52 ? -4.652 -10.906 3.578 1 79.94 52 GLU B O 1
ATOM 1192 N N . THR B 1 53 ? -4.125 -9.469 5.117 1 76 53 THR B N 1
ATOM 1193 C CA . THR B 1 53 ? -2.793 -9.266 4.562 1 76 53 THR B CA 1
ATOM 1194 C C . THR B 1 53 ? -1.769 -10.141 5.281 1 76 53 THR B C 1
ATOM 1196 O O . THR B 1 53 ? -0.631 -10.273 4.824 1 76 53 THR B O 1
ATOM 1199 N N . ALA B 1 54 ? -2.268 -10.516 6.496 1 67.44 54 ALA B N 1
ATOM 1200 C CA . ALA B 1 54 ? -1.373 -11.367 7.277 1 67.44 54 ALA B CA 1
ATOM 1201 C C . ALA B 1 54 ? -1.322 -12.781 6.707 1 67.44 54 ALA B C 1
ATOM 1203 O O . ALA B 1 54 ? -2.236 -13.203 5.992 1 67.44 54 ALA B O 1
ATOM 1204 N N . ASP B 1 55 ? -0.125 -13.344 6.828 1 59.72 55 ASP B N 1
ATOM 1205 C CA . ASP B 1 55 ? 0.012 -14.734 6.391 1 59.72 55 ASP B CA 1
ATOM 1206 C C . ASP B 1 55 ? -1.079 -15.609 7 1 59.72 55 ASP B C 1
ATOM 1208 O O . ASP B 1 55 ? -1.459 -15.422 8.156 1 59.72 55 ASP B O 1
ATOM 1212 N N . SER B 1 56 ? -2.016 -15.891 6.316 1 51.09 56 SER B N 1
ATOM 1213 C CA . SER B 1 56 ? -2.943 -16.875 6.867 1 51.09 56 SER B CA 1
ATOM 1214 C C . SER B 1 56 ? -2.203 -17.953 7.652 1 51.09 56 SER B C 1
ATOM 1216 O O . SER B 1 56 ? -1.033 -18.234 7.383 1 51.09 56 SER B O 1
ATOM 1218 N N . HIS B 1 57 ? -2.736 -18.266 8.922 1 46.34 57 HIS B N 1
ATOM 1219 C CA . HIS B 1 57 ? -2.27 -19.484 9.562 1 46.34 57 HIS B CA 1
ATOM 1220 C C . HIS B 1 57 ? -2.066 -20.594 8.531 1 46.34 57 HIS B C 1
ATOM 1222 O O . HIS B 1 57 ? -3.033 -21.094 7.953 1 46.34 57 HIS B O 1
ATOM 1228 N N . ARG B 1 58 ? -1.237 -20.359 7.535 1 43.12 58 ARG B N 1
ATOM 1229 C CA . ARG B 1 58 ? -1.02 -21.531 6.699 1 43.12 58 ARG B CA 1
ATOM 1230 C C . ARG B 1 58 ? -0.854 -22.781 7.551 1 43.12 58 ARG B C 1
ATOM 1232 O O . ARG B 1 58 ? -0.378 -22.719 8.688 1 43.12 58 ARG B O 1
ATOM 1239 N N . ILE B 1 59 ? -1.615 -23.688 7.59 1 41.38 59 ILE B N 1
ATOM 1240 C CA . ILE B 1 59 ? -1.175 -25.047 7.91 1 41.38 59 ILE B CA 1
ATOM 1241 C C . ILE B 1 59 ? 0.206 -25.297 7.305 1 41.38 59 ILE B C 1
ATOM 1243 O O . ILE B 1 59 ? 0.534 -24.75 6.246 1 41.38 59 ILE B O 1
ATOM 1247 N N . SER B 1 60 ? 1.313 -25.984 7.953 1 37.72 60 SER B N 1
ATOM 1248 C CA . SER B 1 60 ? 2.695 -26.438 7.863 1 37.72 60 SER B CA 1
ATOM 1249 C C . SER B 1 60 ? 3.043 -26.875 6.445 1 37.72 60 SER B C 1
ATOM 1251 O O . SER B 1 60 ? 2.943 -28.062 6.109 1 37.72 60 SER B O 1
ATOM 1253 N N . ARG B 1 61 ? 2.473 -26.766 5.27 1 42.09 61 ARG B N 1
ATOM 1254 C CA . ARG B 1 61 ? 3.371 -27.297 4.254 1 42.09 61 ARG B CA 1
ATOM 1255 C C . ARG B 1 61 ? 4.719 -26.594 4.281 1 42.09 61 ARG B C 1
ATOM 1257 O O . ARG B 1 61 ? 4.828 -25.469 4.777 1 42.09 61 ARG B O 1
ATOM 1264 N N . PRO B 1 62 ? 5.891 -27.219 3.535 1 41.19 62 PRO B N 1
ATOM 1265 C CA . PRO B 1 62 ? 7.258 -26.703 3.586 1 41.19 62 PRO B CA 1
ATOM 1266 C C . PRO B 1 62 ? 7.348 -25.234 3.191 1 41.19 62 PRO B C 1
ATOM 1268 O O . PRO B 1 62 ? 6.684 -24.797 2.244 1 41.19 62 PRO B O 1
ATOM 1271 N N . SER B 1 63 ? 7.266 -24.406 4.066 1 42.19 63 SER B N 1
ATOM 1272 C CA . SER B 1 63 ? 7.445 -22.969 3.895 1 42.19 63 SER B CA 1
ATOM 1273 C C . SER B 1 63 ? 8.516 -22.672 2.854 1 42.19 63 SER B C 1
ATOM 1275 O O . SER B 1 63 ? 9.633 -23.203 2.932 1 42.19 63 SER B O 1
ATOM 1277 N N . ILE B 1 64 ? 8.219 -22.625 1.618 1 36.94 64 ILE B N 1
ATOM 1278 C CA . ILE B 1 64 ? 9.289 -22.125 0.769 1 36.94 64 ILE B CA 1
ATOM 1279 C C . ILE B 1 64 ? 9.906 -20.875 1.406 1 36.94 64 ILE B C 1
ATOM 1281 O O . ILE B 1 64 ? 9.195 -20.016 1.918 1 36.94 64 ILE B O 1
ATOM 1285 N N . PRO B 1 65 ? 11.219 -20.969 1.702 1 39.16 65 PRO B N 1
ATOM 1286 C CA . PRO B 1 65 ? 11.922 -19.844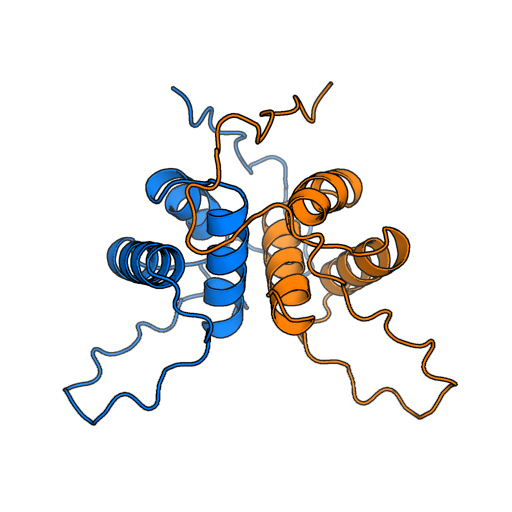 2.332 1 39.16 65 PRO B CA 1
ATOM 1287 C C . PRO B 1 65 ? 11.484 -18.484 1.79 1 39.16 65 PRO B C 1
ATOM 1289 O O . PRO B 1 65 ? 11.336 -18.328 0.576 1 39.16 65 PRO B O 1
ATOM 1292 N N . GLN B 1 66 ? 10.555 -17.875 2.422 1 40.47 66 GLN B N 1
ATOM 1293 C CA . GLN B 1 66 ? 10.273 -16.484 2.082 1 40.47 66 GLN B CA 1
ATOM 1294 C C . GLN B 1 66 ? 11.562 -15.703 1.84 1 40.47 66 GLN B C 1
ATOM 1296 O O . GLN B 1 66 ? 12.477 -15.727 2.674 1 40.47 66 GLN B O 1
ATOM 1301 N N . HIS B 1 67 ? 12.094 -15.75 0.644 1 41 67 HIS B N 1
ATOM 1302 C CA . HIS B 1 67 ? 13.258 -14.922 0.396 1 41 67 HIS B CA 1
ATOM 1303 C C . HIS B 1 67 ? 13.094 -13.539 1.017 1 41 67 HIS B C 1
ATOM 1305 O O . HIS B 1 67 ? 11.992 -12.977 1.004 1 41 67 HIS B O 1
ATOM 1311 N N . GLN B 1 68 ? 13.773 -13.375 2.078 1 41.34 68 GLN B N 1
ATOM 1312 C CA . GLN B 1 68 ? 13.875 -12.039 2.654 1 41.34 68 GLN B CA 1
ATOM 1313 C C . GLN B 1 68 ? 13.93 -10.969 1.565 1 41.34 68 GLN B C 1
ATOM 1315 O O . GLN B 1 68 ? 14.688 -11.094 0.603 1 41.34 68 GLN B O 1
ATOM 1320 N N . ILE B 1 69 ? 12.789 -10.422 1.226 1 41.34 69 ILE B N 1
ATOM 1321 C CA . ILE B 1 69 ? 12.75 -9.289 0.309 1 41.34 69 ILE B CA 1
ATOM 1322 C C . ILE B 1 69 ? 13.945 -8.375 0.56 1 41.34 69 ILE B C 1
ATOM 1324 O O . ILE B 1 69 ? 14.109 -7.844 1.66 1 41.34 69 ILE B O 1
ATOM 1328 N N . HIS B 1 70 ? 15.117 -8.852 0.103 1 41.25 70 HIS B N 1
ATOM 1329 C CA . HIS B 1 70 ? 16.234 -7.906 0.147 1 41.25 70 HIS B CA 1
ATOM 1330 C C . HIS B 1 70 ? 15.82 -6.547 -0.412 1 41.25 70 HIS B C 1
ATOM 1332 O O . HIS B 1 70 ? 15.062 -6.473 -1.38 1 41.25 70 HIS B O 1
ATOM 1338 N N . ILE B 1 71 ? 15.688 -5.613 0.523 1 39.09 71 ILE B N 1
ATOM 1339 C CA . ILE B 1 71 ? 15.539 -4.207 0.161 1 39.09 71 ILE B CA 1
ATOM 1340 C C . ILE B 1 71 ? 16.359 -3.904 -1.087 1 39.09 71 ILE B C 1
ATOM 1342 O O . ILE B 1 71 ? 17.594 -4.039 -1.076 1 39.09 71 ILE B O 1
ATOM 1346 N N . ILE B 1 72 ? 15.984 -4.477 -2.189 1 42.78 72 ILE B N 1
ATOM 1347 C CA . ILE B 1 72 ? 16.719 -3.855 -3.283 1 42.78 72 ILE B CA 1
ATOM 1348 C C . ILE B 1 72 ? 17.031 -2.398 -2.943 1 42.78 72 ILE B C 1
ATOM 1350 O O . ILE B 1 72 ? 16.109 -1.599 -2.742 1 42.78 72 ILE B O 1
ATOM 1354 N N . MET B 1 73 ? 18.016 -2.25 -2.1 1 36.22 73 MET B N 1
ATOM 1355 C CA . MET B 1 73 ? 18.5 -0.918 -1.751 1 36.22 73 MET B CA 1
ATOM 1356 C C . MET B 1 73 ? 18.391 0.029 -2.943 1 36.22 73 MET B C 1
ATOM 1358 O O . MET B 1 73 ? 19.297 0.077 -3.781 1 36.22 73 MET B O 1
ATOM 1362 N N . SER B 1 74 ? 17.531 -0.073 -3.832 1 37.59 74 SER B N 1
ATOM 1363 C CA . SER B 1 74 ? 17.641 1.277 -4.375 1 37.59 74 SER B CA 1
ATOM 1364 C C . SER B 1 74 ? 17.75 2.314 -3.262 1 37.59 74 SER B C 1
ATOM 1366 O O . SER B 1 74 ? 17.188 2.139 -2.182 1 37.59 74 SER B O 1
ATOM 1368 N N . PRO B 1 75 ? 18.906 2.947 -3.061 1 37.19 75 PRO B N 1
ATOM 1369 C CA . PRO B 1 75 ? 19.203 3.859 -1.95 1 37.19 75 PRO B CA 1
ATOM 1370 C C . PRO B 1 75 ? 17.953 4.559 -1.424 1 37.19 75 PRO B C 1
ATOM 1372 O O . PRO B 1 75 ? 17.469 5.516 -2.035 1 37.19 75 PRO B O 1
ATOM 1375 N N . PHE B 1 76 ? 17 3.979 -1.14 1 39.91 76 PHE B N 1
ATOM 1376 C CA . PHE B 1 76 ? 16.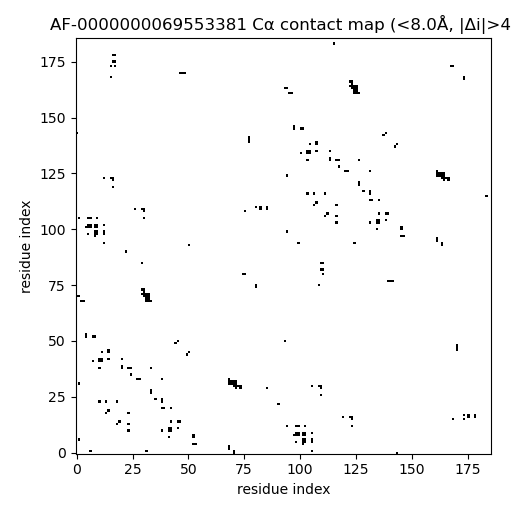047 4.723 -0.338 1 39.91 76 PHE B CA 1
ATOM 1377 C C . PHE B 1 76 ? 16.688 5.223 0.951 1 39.91 76 PHE B C 1
ATOM 1379 O O . PHE B 1 76 ? 16.016 5.301 1.988 1 39.91 76 PHE B O 1
ATOM 1386 N N . HIS B 1 77 ? 17.969 5.141 1.202 1 35.88 77 HIS B N 1
ATOM 1387 C CA . HIS B 1 77 ? 18.547 5.797 2.373 1 35.88 77 HIS B CA 1
ATOM 1388 C C . HIS B 1 77 ? 17.75 7.039 2.752 1 35.88 77 HIS B C 1
ATOM 1390 O O . HIS B 1 77 ? 17.109 7.656 1.898 1 35.88 77 HIS B O 1
ATOM 1396 N N . THR B 1 78 ? 17.453 7.367 4.039 1 38.72 78 THR B N 1
ATOM 1397 C CA . THR B 1 78 ? 17.25 8.766 4.402 1 38.72 78 THR B CA 1
ATOM 1398 C C . THR B 1 78 ? 17.891 9.688 3.369 1 38.72 78 THR B C 1
ATOM 1400 O O . THR B 1 78 ? 17.953 10.906 3.574 1 38.72 78 THR B O 1
ATOM 1403 N N . SER B 1 79 ? 18.906 9.297 2.57 1 39.47 79 SER B N 1
ATOM 1404 C CA . SER B 1 79 ? 19.5 10.148 1.546 1 39.47 79 SER B CA 1
ATOM 1405 C C . SER B 1 79 ? 18.5 10.453 0.434 1 39.47 79 SER B C 1
ATOM 1407 O O . SER B 1 79 ? 17.516 9.727 0.266 1 39.47 79 SER B O 1
ATOM 1409 N N . SER B 1 80 ? 18.688 11.484 -0.466 1 43.75 80 SER B N 1
ATOM 1410 C CA . SER B 1 80 ? 18 12.141 -1.574 1 43.75 80 SER B CA 1
ATOM 1411 C C . SER B 1 80 ? 17.547 11.133 -2.621 1 43.75 80 SER B C 1
ATOM 1413 O O . SER B 1 80 ? 18.359 10.523 -3.307 1 43.75 80 SER B O 1
ATOM 1415 N N . VAL B 1 81 ? 16.734 10.156 -2.234 1 46.06 81 VAL B N 1
ATOM 1416 C CA . VAL B 1 81 ? 16.156 9.438 -3.357 1 46.06 81 VAL B CA 1
ATOM 1417 C C . VAL B 1 81 ? 16.016 10.367 -4.562 1 46.06 81 VAL B C 1
ATOM 1419 O O . VAL B 1 81 ? 15.516 11.484 -4.438 1 46.06 81 VAL B O 1
ATOM 1422 N N . ASP B 1 82 ? 16.938 10.242 -5.465 1 52.47 82 ASP B N 1
ATOM 1423 C CA . ASP B 1 82 ? 16.812 10.969 -6.723 1 52.47 82 ASP B CA 1
ATOM 1424 C C . ASP B 1 82 ? 15.57 10.516 -7.496 1 52.47 82 ASP B C 1
ATOM 1426 O O . ASP B 1 82 ? 15.57 9.43 -8.086 1 52.47 82 ASP B O 1
ATOM 1430 N N . CYS B 1 83 ? 14.586 11.039 -7.02 1 53.84 83 CYS B N 1
ATOM 1431 C CA . CYS B 1 83 ? 13.344 10.805 -7.738 1 53.84 83 CYS B CA 1
ATOM 1432 C C . CYS B 1 83 ? 13.5 11.094 -9.227 1 53.84 83 CYS B C 1
ATOM 1434 O O . CYS B 1 83 ? 12.555 10.953 -10 1 53.84 83 CYS B O 1
ATOM 1436 N N . SER B 1 84 ? 14.656 11.5 -9.594 1 53.06 84 SER B N 1
ATOM 1437 C CA . SER B 1 84 ? 14.859 11.781 -11.016 1 53.06 84 SER B CA 1
ATOM 1438 C C . SER B 1 84 ? 14.766 10.508 -11.852 1 53.06 84 SER B C 1
ATOM 1440 O O . SER B 1 84 ? 14.422 10.562 -13.031 1 53.06 84 SER B O 1
ATOM 1442 N N . GLY B 1 85 ? 15.164 9.453 -11.266 1 45.44 85 GLY B N 1
ATOM 1443 C CA . GLY B 1 85 ? 15.234 8.203 -12.008 1 45.44 85 GLY B CA 1
ATOM 1444 C C . GLY B 1 85 ? 13.914 7.449 -12.039 1 45.44 85 GLY B C 1
ATOM 1445 O O . GLY B 1 85 ? 13.812 6.387 -12.656 1 45.44 85 GLY B O 1
ATOM 1446 N N . ILE B 1 86 ? 13.156 7.746 -11.047 1 45.62 86 ILE B N 1
ATOM 1447 C CA . ILE B 1 86 ? 11.906 7.008 -11.172 1 45.62 86 ILE B CA 1
ATOM 1448 C C . ILE B 1 86 ? 11.289 7.262 -12.547 1 45.62 86 ILE B C 1
ATOM 1450 O O . ILE B 1 86 ? 10.977 8.398 -12.891 1 45.62 86 ILE B O 1
ATOM 1454 N N . ILE B 1 87 ? 11.891 6.773 -13.555 1 37.44 87 ILE B N 1
ATOM 1455 C CA . ILE 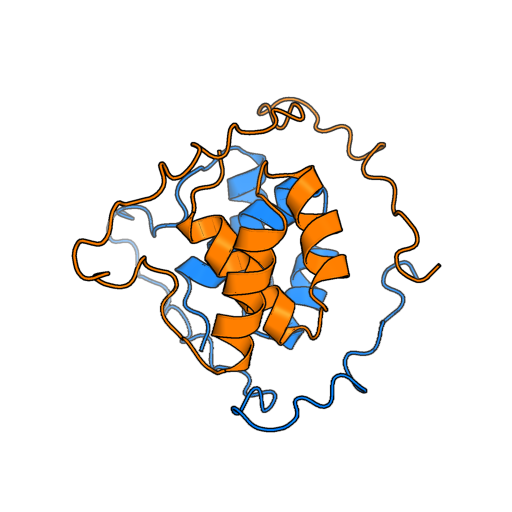B 1 87 ? 11.398 6.824 -14.93 1 37.44 87 ILE B CA 1
ATOM 1456 C C . ILE B 1 87 ? 9.883 6.648 -14.938 1 37.44 87 ILE B C 1
ATOM 1458 O O . ILE B 1 87 ? 9.359 5.664 -14.406 1 37.44 87 ILE B O 1
ATOM 1462 N N . ARG B 1 88 ? 9.117 7.777 -14.906 1 37.88 88 ARG B N 1
ATOM 1463 C CA . ARG B 1 88 ? 7.766 7.66 -15.438 1 37.88 88 ARG B CA 1
ATOM 1464 C C . ARG B 1 88 ? 7.703 6.609 -16.547 1 37.88 88 ARG B C 1
ATOM 1466 O O . ARG B 1 88 ? 8.062 6.883 -17.688 1 37.88 88 ARG B O 1
ATOM 1473 N N . ARG B 1 89 ? 8.234 5.406 -16.406 1 33.69 89 ARG B N 1
ATOM 1474 C CA . ARG B 1 89 ? 8.016 4.473 -17.516 1 33.69 89 ARG B CA 1
ATOM 1475 C C . ARG B 1 89 ? 6.539 4.43 -17.906 1 33.69 89 ARG B C 1
ATOM 1477 O O . ARG B 1 89 ? 5.66 4.406 -17.047 1 33.69 89 ARG B O 1
ATOM 1484 N N . SER B 1 90 ? 6.215 5.023 -19.141 1 31.97 90 SER B N 1
ATOM 1485 C CA . SER B 1 90 ? 4.98 4.793 -19.891 1 31.97 90 SER B CA 1
ATOM 1486 C C . SER B 1 90 ? 4.43 3.395 -19.625 1 31.97 90 SER B C 1
ATOM 1488 O O . SER B 1 90 ? 5.059 2.396 -19.984 1 31.97 90 SER B O 1
ATOM 1490 N N . TRP B 1 91 ? 3.887 3.047 -18.625 1 31.77 91 TRP B N 1
ATOM 1491 C CA . TRP B 1 91 ? 3.148 1.788 -18.594 1 31.77 91 TRP B CA 1
ATOM 1492 C C . TRP B 1 91 ? 2.527 1.484 -19.953 1 31.77 91 TRP B C 1
ATOM 1494 O O . TRP B 1 91 ? 2.305 0.321 -20.281 1 31.77 91 TRP B O 1
ATOM 1504 N N . TYR B 1 92 ? 1.508 2.32 -20.375 1 26.09 92 TYR B N 1
ATOM 1505 C CA . TYR B 1 92 ? 0.772 1.903 -21.562 1 26.09 92 TYR B CA 1
ATOM 1506 C C . TYR B 1 92 ? 1.691 1.827 -22.781 1 26.09 92 TYR B C 1
ATOM 1508 O O . TYR B 1 92 ? 1.227 1.653 -23.906 1 26.09 92 TYR B O 1
ATOM 1516 N N . ARG B 1 93 ? 2.943 1.723 -22.672 1 21.8 93 ARG B N 1
ATOM 1517 C CA . ARG B 1 93 ? 3.15 1.466 -24.094 1 21.8 93 ARG B CA 1
ATOM 1518 C C . ARG B 1 93 ? 2.777 0.031 -24.453 1 21.8 93 ARG B C 1
ATOM 1520 O O . ARG B 1 93 ? 3.117 -0.904 -23.719 1 21.8 93 ARG B O 1
#

Organism: Araneus ventricosus (NCBI:txid182803)

Secondary structure (DSSP, 8-state):
---HHHHHHHHHHHHHTT--HHHHHHHHTTT----HHHHHHHHHHHHHT----S-----SS---------------SSS---TT-S----TT-/---HHHHHHHHHHHHHTT--HHHHHHHHTTT----HHHHHHHHHHHHHT----S-----SS---------------SSS---TTSS----TT-

Sequence (186 aa):
MFTKGNQRSWIKIEVALCKNTSECYYALREACALLYRTLARWVKAFIVGRNETADSHRISRPSIPQHQIHIIMSPFHTSSVDCSGIIRRSWYRMFTKGNQRSWIKIEVALCKNTSECYYALREACALLYRTLARWVKAFIVGRNETADSHRISRPSIPQHQIHIIMSPFHTSSVDCSGIIRRSWYR

Nearest PDB structures (foldseek):
  7s03-assembly1_A-2  TM=8.013E-01  e=1.403E-01  Homo sapiens
  7s03-assembly1_A-2  TM=8.012E-01  e=1.707E-01  Homo sapiens
  4u7b-assembly2_G-2  TM=8.518E-01  e=2.319E-01  Drosophila mauritiana

Foldseek 3Di:
DADLLRLLVVLLVVVVVVDDLVRSCVVVVVFWQDDSVVSNVSSVCSVVPPDDSDDPVPDDDPPPPPPPRPRPCPVPPVPDSCPVPPPPPPVVD/DADLLRLLVVLLVVVVVVDDLVRSCVVVVVFWQDDSVVSNVSSVCSVVPPDDSDDPVPDDDPPPPPPPGPRPPPVPDVPDSCPVPPPPPPPVD

Solvent-accessible surface area (backbone atoms only — not comparable to full-atom values): 11427 Å² total; per-residue (Å²): 130,83,51,71,54,30,51,41,24,30,49,51,52,42,46,71,66,56,47,49,64,67,60,49,45,65,55,46,51,68,59,33,48,65,54,65,68,62,51,46,50,50,51,52,39,44,67,77,57,56,81,70,55,60,80,63,87,64,76,84,67,86,69,69,76,72,70,72,56,49,58,48,65,54,62,66,49,94,54,83,57,62,56,78,64,60,62,81,65,72,70,86,108,131,81,51,70,54,29,50,41,24,30,48,50,52,41,45,71,67,56,48,50,63,68,58,47,46,65,56,47,50,68,59,34,48,64,55,64,67,61,51,45,51,50,52,52,40,44,67,76,57,57,82,69,54,60,78,63,86,63,74,87,61,86,69,69,78,72,70,72,55,52,56,48,66,54,66,66,50,94,55,82,55,63,57,78,64,58,62,82,65,72,71,84,109

pLDDT: mean 70.0, std 25.54, range [21.8, 97.06]